Protein AF-A0A969Y242-F1 (afdb_monomer)

Structure (mmCIF, N/CA/C/O backbone):
data_AF-A0A969Y242-F1
#
_entry.id   AF-A0A969Y242-F1
#
loop_
_atom_site.group_PDB
_atom_site.id
_atom_site.type_symbol
_atom_site.label_atom_id
_atom_site.label_alt_id
_atom_site.label_comp_id
_atom_site.label_asym_id
_atom_site.label_entity_id
_atom_site.label_seq_id
_atom_site.pdbx_PDB_ins_code
_atom_site.Cartn_x
_atom_site.Cartn_y
_atom_site.Cartn_z
_atom_site.occupancy
_atom_site.B_iso_or_equiv
_atom_site.auth_seq_id
_atom_site.auth_comp_id
_atom_site.auth_asym_id
_atom_site.auth_atom_id
_atom_site.pdbx_PDB_model_num
ATOM 1 N N . MET A 1 1 ? 42.757 36.187 9.227 1.00 36.59 1 MET A N 1
ATOM 2 C CA . MET A 1 1 ? 42.156 36.781 8.015 1.00 36.59 1 MET A CA 1
ATOM 3 C C . MET A 1 1 ? 41.558 35.620 7.243 1.00 36.59 1 MET A C 1
ATOM 5 O O . MET A 1 1 ? 42.318 34.807 6.744 1.00 36.59 1 MET A O 1
ATOM 9 N N . VAL A 1 2 ? 40.239 35.436 7.299 1.00 28.73 2 VAL A N 1
ATOM 10 C CA . VAL A 1 2 ? 39.567 34.328 6.602 1.00 28.73 2 VAL A CA 1
ATOM 11 C C . VAL A 1 2 ? 38.814 34.946 5.438 1.00 28.73 2 VAL A C 1
ATOM 13 O O . VAL A 1 2 ? 37.862 35.693 5.648 1.00 28.73 2 VAL A O 1
ATOM 16 N N . THR A 1 3 ? 39.289 34.693 4.225 1.00 30.41 3 THR A N 1
ATOM 17 C CA . THR A 1 3 ? 38.622 35.114 2.993 1.00 30.41 3 THR A CA 1
ATOM 18 C C . THR A 1 3 ? 37.756 33.947 2.539 1.00 30.41 3 THR A C 1
ATOM 20 O O . THR A 1 3 ? 38.285 32.910 2.150 1.00 30.41 3 THR A O 1
ATOM 23 N N . ALA A 1 4 ? 36.434 34.081 2.634 1.00 30.70 4 ALA A N 1
ATOM 24 C CA . ALA A 1 4 ? 35.502 33.111 2.071 1.00 30.70 4 ALA A CA 1
ATOM 25 C C . ALA A 1 4 ? 35.060 33.608 0.690 1.00 30.70 4 ALA A C 1
ATOM 27 O O . ALA A 1 4 ? 34.311 34.577 0.581 1.00 30.70 4 ALA A O 1
ATOM 28 N N . THR A 1 5 ? 35.551 32.958 -0.363 1.00 34.12 5 THR A N 1
ATOM 29 C CA . THR A 1 5 ? 35.121 33.207 -1.742 1.00 34.12 5 THR A CA 1
ATOM 30 C C . THR A 1 5 ? 33.996 32.233 -2.069 1.00 34.12 5 THR A C 1
ATOM 32 O O . THR A 1 5 ? 34.229 31.031 -2.166 1.00 34.12 5 THR A O 1
ATOM 35 N N . VAL A 1 6 ? 32.773 32.735 -2.233 1.00 30.59 6 VAL A N 1
ATOM 36 C CA . VAL A 1 6 ? 31.639 31.933 -2.712 1.00 30.59 6 VAL A CA 1
ATOM 37 C C . VAL A 1 6 ? 31.631 31.994 -4.238 1.00 30.59 6 VAL A C 1
ATOM 39 O O . VAL A 1 6 ? 31.332 33.035 -4.818 1.00 30.59 6 VAL A O 1
ATOM 42 N N . GLN A 1 7 ? 31.994 30.891 -4.892 1.00 31.47 7 GLN A N 1
ATOM 43 C CA . GLN A 1 7 ? 31.845 30.723 -6.339 1.00 31.47 7 GLN A CA 1
ATOM 44 C C . GLN A 1 7 ? 30.507 30.043 -6.643 1.00 31.47 7 GLN A C 1
ATOM 46 O O . GLN A 1 7 ? 30.219 28.967 -6.125 1.00 31.47 7 GLN A O 1
ATOM 51 N N . TYR A 1 8 ? 29.705 30.659 -7.511 1.00 36.19 8 TYR A N 1
ATOM 52 C CA . TYR A 1 8 ? 28.506 30.038 -8.071 1.00 36.19 8 TYR A CA 1
ATOM 53 C C . TYR A 1 8 ? 28.852 29.320 -9.384 1.00 36.19 8 TYR A C 1
ATOM 55 O O . TYR A 1 8 ? 29.554 29.900 -10.217 1.00 36.19 8 TYR A O 1
ATOM 63 N N . PRO A 1 9 ? 28.351 28.094 -9.623 1.00 31.31 9 PRO A N 1
ATOM 64 C CA . PRO A 1 9 ? 28.506 27.442 -10.914 1.00 31.31 9 PRO A CA 1
ATOM 65 C C . PRO A 1 9 ? 27.575 28.092 -11.947 1.00 31.31 9 PRO A C 1
ATOM 67 O O . PRO A 1 9 ? 26.351 28.051 -11.822 1.00 31.31 9 PRO A O 1
ATOM 70 N N . LEU A 1 10 ? 28.162 28.677 -12.993 1.00 31.33 10 LEU A N 1
ATOM 71 C CA . LEU A 1 10 ? 27.442 29.140 -14.178 1.00 31.33 10 LEU A CA 1
ATOM 72 C C . LEU A 1 10 ? 27.026 27.921 -15.016 1.00 31.33 10 LEU A C 1
ATOM 74 O O . LEU A 1 10 ? 27.873 27.198 -15.540 1.00 31.33 10 LEU A O 1
ATOM 78 N N . ARG A 1 11 ? 25.716 27.683 -15.150 1.00 35.62 11 ARG A N 1
ATOM 79 C CA . ARG A 1 11 ? 25.177 26.762 -16.159 1.00 35.62 11 ARG A CA 1
ATOM 80 C C . ARG A 1 11 ? 25.176 27.461 -17.517 1.00 35.62 11 ARG A C 1
ATOM 82 O O . ARG A 1 11 ? 24.530 28.491 -17.687 1.00 35.62 11 ARG A O 1
ATOM 89 N N . ASN A 1 12 ? 25.884 26.870 -18.475 1.00 33.00 12 ASN A N 1
ATOM 90 C CA . ASN A 1 12 ? 25.870 27.271 -19.875 1.00 33.00 12 ASN A CA 1
ATOM 91 C C . ASN A 1 12 ? 24.563 26.832 -20.551 1.00 33.00 12 ASN A C 1
ATOM 93 O O . ASN A 1 12 ? 24.283 25.639 -20.654 1.00 33.00 12 ASN A O 1
ATOM 97 N N . THR A 1 13 ? 23.829 27.796 -21.099 1.00 35.31 13 THR A N 1
ATOM 98 C CA . THR A 1 13 ? 22.889 27.593 -22.211 1.00 35.31 13 THR A CA 1
ATOM 99 C C . THR A 1 13 ? 23.142 28.696 -23.238 1.00 35.31 13 THR A C 1
ATOM 101 O O . THR A 1 13 ? 23.273 29.853 -22.833 1.00 35.31 13 THR A O 1
ATOM 104 N N . PRO A 1 14 ? 23.242 28.385 -24.543 1.00 36.16 14 PRO A N 1
ATOM 105 C CA . PRO A 1 14 ? 23.554 29.377 -25.554 1.00 36.16 14 PRO A CA 1
ATOM 106 C C . PRO A 1 14 ? 22.257 30.011 -26.058 1.00 36.16 14 PRO A C 1
ATOM 108 O O . PRO A 1 14 ? 21.502 29.379 -26.785 1.00 36.16 14 PRO A O 1
ATOM 111 N N . CYS A 1 15 ? 22.019 31.271 -25.710 1.00 33.62 15 CYS A N 1
ATOM 112 C CA . CYS A 1 15 ? 21.144 32.145 -26.484 1.00 33.62 15 CYS A CA 1
ATOM 113 C C . CYS A 1 15 ? 21.802 33.520 -26.568 1.00 33.62 15 CYS A C 1
ATOM 115 O O . CYS A 1 15 ? 22.082 34.172 -25.564 1.00 33.62 15 CYS A O 1
ATOM 117 N N . SER A 1 16 ? 22.096 33.922 -27.797 1.00 44.78 16 SER A N 1
ATOM 118 C CA . SER A 1 16 ? 22.689 35.194 -28.180 1.00 44.78 16 SER A CA 1
ATOM 119 C C . SER A 1 16 ? 21.796 36.373 -27.790 1.00 44.78 16 SER A C 1
ATOM 121 O O . SER A 1 16 ? 20.708 36.538 -28.336 1.00 44.78 16 SER A O 1
ATOM 123 N N . GLY A 1 17 ? 22.292 37.233 -26.906 1.00 36.47 17 GLY A N 1
ATOM 124 C CA . GLY A 1 17 ? 21.719 38.545 -26.621 1.00 36.47 17 GLY A CA 1
ATOM 125 C C . GLY A 1 17 ? 22.707 39.360 -25.796 1.00 36.47 17 GLY A C 1
ATOM 126 O O . GLY A 1 17 ? 23.059 38.968 -24.688 1.00 36.47 17 GLY A O 1
ATOM 127 N N . ARG A 1 18 ? 23.217 40.460 -26.360 1.00 43.88 18 ARG A N 1
ATOM 128 C CA . ARG A 1 18 ? 24.161 41.368 -25.687 1.00 43.88 18 ARG A CA 1
ATOM 129 C C . ARG A 1 18 ? 23.529 41.940 -24.415 1.00 43.88 18 ARG A C 1
ATOM 131 O O . ARG A 1 18 ? 22.514 42.623 -24.507 1.00 43.88 18 ARG A O 1
ATOM 138 N N . LEU A 1 19 ? 24.183 41.758 -23.270 1.00 37.34 19 LEU A N 1
ATOM 139 C CA . LEU A 1 19 ? 23.964 42.566 -22.069 1.00 37.34 19 LEU A CA 1
ATOM 140 C C . LEU A 1 19 ? 25.308 43.072 -21.534 1.00 37.34 19 LEU A C 1
ATOM 142 O O . LEU A 1 19 ? 26.311 42.360 -21.550 1.00 37.34 19 LEU A O 1
ATOM 146 N N . ALA A 1 20 ? 25.310 44.344 -21.135 1.00 38.25 20 ALA A N 1
ATOM 147 C CA . ALA A 1 20 ? 26.454 45.091 -20.624 1.00 38.25 20 ALA A CA 1
ATOM 148 C C . ALA A 1 20 ? 26.943 44.551 -19.262 1.00 38.25 20 ALA A C 1
ATOM 150 O O . ALA A 1 20 ? 26.144 43.987 -18.510 1.00 38.25 20 ALA A O 1
ATOM 151 N N . PRO A 1 21 ? 28.229 44.734 -18.905 1.00 33.38 21 PRO A N 1
ATOM 152 C CA . PRO A 1 21 ? 28.754 44.252 -17.635 1.00 33.38 21 PRO A CA 1
ATOM 153 C C . PRO A 1 21 ? 28.248 45.124 -16.478 1.00 33.38 21 PRO A C 1
ATOM 155 O O . PRO A 1 21 ? 28.530 46.320 -16.415 1.00 33.38 21 PRO A O 1
ATOM 158 N N . LEU A 1 22 ? 27.525 44.518 -15.536 1.00 36.09 22 LEU A N 1
ATOM 159 C CA . LEU A 1 22 ? 27.288 45.106 -14.218 1.00 36.09 22 LEU A CA 1
ATOM 160 C C . LEU A 1 22 ? 28.546 44.908 -13.366 1.00 36.09 22 LEU A C 1
ATOM 162 O O . LEU A 1 22 ? 28.956 43.782 -13.090 1.00 36.09 22 LEU A O 1
ATOM 166 N N . ALA A 1 23 ? 29.173 46.018 -12.980 1.00 35.25 23 ALA A N 1
ATOM 167 C CA . ALA A 1 23 ? 30.326 46.027 -12.092 1.00 35.25 23 ALA A CA 1
ATOM 168 C C . ALA A 1 23 ? 29.930 45.530 -10.693 1.00 35.25 23 ALA A C 1
ATOM 170 O O . ALA A 1 23 ? 28.997 46.045 -10.078 1.00 35.25 23 ALA A O 1
ATOM 171 N N . ALA A 1 24 ? 30.671 44.552 -10.173 1.00 34.25 24 ALA A N 1
ATOM 172 C CA . ALA A 1 24 ? 30.595 44.173 -8.771 1.00 34.25 24 ALA A CA 1
ATOM 173 C C . ALA A 1 24 ? 31.204 45.297 -7.916 1.00 34.25 24 ALA A C 1
ATOM 175 O O . ALA A 1 24 ? 32.393 45.593 -8.028 1.00 34.25 24 ALA A O 1
ATOM 176 N N . GLN A 1 25 ? 30.396 45.938 -7.071 1.00 34.00 25 GLN A N 1
ATOM 177 C CA . GLN A 1 25 ? 30.905 46.840 -6.040 1.00 34.00 25 GLN A CA 1
ATOM 178 C C . GLN A 1 25 ? 31.312 46.027 -4.812 1.00 34.00 25 GLN A C 1
ATOM 180 O O . GLN A 1 25 ? 30.477 45.444 -4.124 1.00 34.00 25 GLN A O 1
ATOM 185 N N . THR A 1 26 ? 32.610 46.017 -4.524 1.00 33.41 26 THR A N 1
ATOM 186 C CA . THR A 1 26 ? 33.158 45.478 -3.279 1.00 33.41 26 THR A CA 1
ATOM 187 C C . THR A 1 26 ? 33.204 46.601 -2.247 1.00 33.41 26 THR A C 1
ATOM 189 O O . THR A 1 26 ? 34.040 47.497 -2.347 1.00 33.41 26 THR A O 1
ATOM 192 N N . VAL A 1 27 ? 32.326 46.569 -1.244 1.00 35.22 27 VAL A N 1
ATOM 193 C CA . VAL A 1 27 ? 32.410 47.480 -0.092 1.00 35.22 27 VAL A CA 1
ATOM 194 C C . VAL A 1 27 ? 33.212 46.790 1.010 1.00 35.22 27 VAL A C 1
ATOM 196 O O . VAL A 1 27 ? 32.764 45.804 1.589 1.00 35.22 27 VAL A O 1
ATOM 199 N N . VAL A 1 28 ? 34.413 47.300 1.296 1.00 33.31 28 VAL A N 1
ATOM 200 C CA . VAL A 1 28 ? 35.261 46.829 2.402 1.00 33.31 28 VAL A CA 1
ATOM 201 C C . VAL A 1 28 ? 35.172 47.837 3.546 1.00 33.31 28 VAL A C 1
ATOM 203 O O . VAL A 1 28 ? 35.775 48.904 3.487 1.00 33.31 28 VAL A O 1
ATOM 206 N N . GLY A 1 29 ? 34.424 47.497 4.596 1.00 34.81 29 GLY A N 1
ATOM 207 C CA . GLY A 1 29 ? 34.396 48.248 5.853 1.00 34.81 29 GLY A CA 1
ATOM 208 C C . GLY A 1 29 ? 35.112 47.484 6.968 1.00 34.81 29 GLY A C 1
ATOM 209 O O . GLY A 1 29 ? 34.855 46.299 7.167 1.00 34.81 29 GLY A O 1
ATOM 210 N N . ARG A 1 30 ? 36.002 48.154 7.712 1.00 35.97 30 ARG A N 1
ATOM 211 C CA . ARG A 1 30 ? 36.525 47.663 9.002 1.00 35.97 30 ARG A CA 1
ATOM 212 C C . ARG A 1 30 ? 35.641 48.186 10.131 1.00 35.97 30 ARG A C 1
ATOM 214 O O . ARG A 1 30 ? 35.460 49.394 10.236 1.00 35.97 30 ARG A O 1
ATOM 221 N N . LEU A 1 31 ? 35.173 47.300 11.008 1.00 37.62 31 LEU A N 1
ATOM 222 C CA . LEU A 1 31 ? 34.534 47.671 12.274 1.00 37.62 31 LEU A CA 1
ATOM 223 C C . LEU A 1 31 ? 35.347 47.120 13.459 1.00 37.62 31 LEU A C 1
ATOM 225 O O . LEU A 1 31 ? 35.784 45.967 13.393 1.00 37.62 31 LEU A O 1
ATOM 229 N N . PRO A 1 32 ? 35.562 47.904 14.532 1.00 41.22 32 PRO A N 1
ATOM 230 C CA . PRO A 1 32 ? 36.139 47.416 15.775 1.00 41.22 32 PRO A CA 1
ATOM 231 C C . PRO A 1 32 ? 35.040 46.993 16.766 1.00 41.22 32 PRO A C 1
ATOM 233 O O . PRO A 1 32 ? 34.014 47.656 16.890 1.00 41.22 32 PRO A O 1
ATOM 236 N N . GLY A 1 33 ? 35.307 45.942 17.543 1.00 39.16 33 GLY A N 1
ATOM 237 C CA . GLY A 1 33 ? 34.604 45.671 18.801 1.00 39.16 33 GLY A CA 1
ATOM 238 C C . GLY A 1 33 ? 33.564 44.547 18.762 1.00 39.16 33 GLY A C 1
ATOM 239 O O . GLY A 1 33 ? 32.758 44.429 17.847 1.00 39.16 33 GLY A O 1
ATOM 240 N N . ASN A 1 34 ? 33.625 43.719 19.804 1.00 46.03 34 ASN A N 1
ATOM 241 C CA . ASN A 1 34 ? 32.868 42.494 20.064 1.00 46.03 34 ASN A CA 1
ATOM 242 C C . ASN A 1 34 ? 31.343 42.620 19.887 1.00 46.03 34 ASN A C 1
ATOM 244 O O . ASN A 1 34 ? 30.670 43.178 20.749 1.00 46.03 34 ASN A O 1
ATOM 248 N N . TRP A 1 35 ? 30.795 41.974 18.853 1.00 33.28 35 TRP A N 1
ATOM 249 C CA . TRP A 1 35 ? 29.365 41.666 18.744 1.00 33.28 35 TRP A CA 1
ATOM 250 C C . TRP A 1 35 ? 29.169 40.220 18.274 1.00 33.28 35 TRP A C 1
ATOM 252 O O . TRP A 1 35 ? 29.782 39.769 17.306 1.00 33.28 35 TRP A O 1
ATOM 262 N N . ARG A 1 36 ? 28.316 39.479 18.990 1.00 35.25 36 ARG A N 1
ATOM 263 C CA . ARG A 1 36 ? 27.819 38.156 18.588 1.00 35.25 36 ARG A CA 1
ATOM 264 C C . ARG A 1 36 ? 26.936 38.327 17.348 1.00 35.25 36 ARG A C 1
ATOM 266 O O . ARG A 1 36 ? 25.925 39.019 17.415 1.00 35.25 36 ARG A O 1
ATOM 273 N N . PHE A 1 37 ? 27.305 37.699 16.234 1.00 31.38 37 PHE A N 1
ATOM 274 C CA . PHE A 1 37 ? 26.498 37.701 15.013 1.00 31.38 37 PHE A CA 1
ATOM 275 C C . PHE A 1 37 ? 25.270 36.793 15.174 1.00 31.38 37 PHE A C 1
ATOM 277 O O . PHE A 1 37 ? 25.393 35.572 15.234 1.00 31.38 37 PHE A O 1
ATOM 284 N N . LEU A 1 38 ? 24.080 37.395 15.188 1.00 31.98 38 LEU A N 1
ATOM 285 C CA . LEU A 1 38 ? 22.865 36.763 14.680 1.00 31.98 38 LEU A CA 1
ATOM 286 C C . LEU A 1 38 ? 22.911 36.888 13.154 1.00 31.98 38 LEU A C 1
ATOM 288 O O . LEU A 1 38 ? 22.732 37.974 12.605 1.00 31.98 38 LEU A O 1
ATOM 292 N N . VAL A 1 39 ? 23.198 35.785 12.465 1.00 31.03 39 VAL A N 1
ATOM 293 C CA . VAL A 1 39 ? 23.066 35.707 11.007 1.00 31.03 39 VAL A CA 1
ATOM 294 C C . VAL A 1 39 ? 21.574 35.618 10.696 1.00 31.03 39 VAL A C 1
ATOM 296 O O . VAL A 1 39 ? 20.971 34.550 10.752 1.00 31.03 39 VAL A O 1
ATOM 299 N N . GLY A 1 40 ? 20.960 36.768 10.423 1.00 28.25 40 GLY A N 1
ATOM 300 C CA . GLY A 1 40 ? 19.624 36.836 9.847 1.00 28.25 40 GLY A CA 1
ATOM 301 C C . GLY A 1 40 ? 19.680 36.416 8.381 1.00 28.25 40 GLY A C 1
ATOM 302 O O . GLY A 1 40 ? 20.110 37.193 7.530 1.00 28.25 40 GLY A O 1
ATOM 303 N N . CYS A 1 41 ? 19.252 35.190 8.0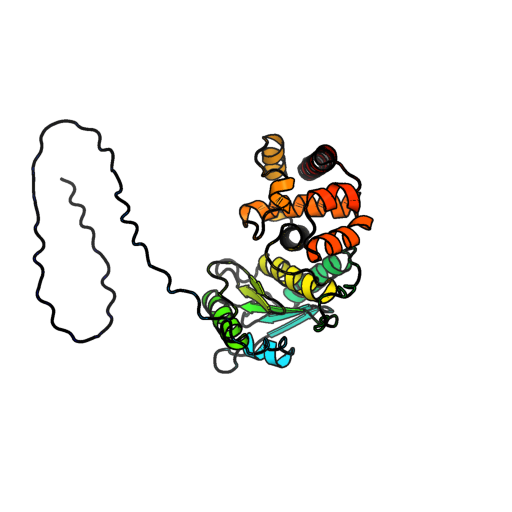82 1.00 26.03 41 CYS A N 1
ATOM 304 C CA . CYS A 1 41 ? 18.943 34.776 6.717 1.00 26.03 41 CYS A CA 1
ATOM 305 C C . CYS A 1 41 ? 17.687 35.517 6.246 1.00 26.03 41 CYS A C 1
ATOM 307 O O . CYS A 1 41 ? 16.571 35.176 6.633 1.00 26.03 41 CYS A O 1
ATOM 309 N N . TRP A 1 42 ? 17.867 36.517 5.387 1.00 26.66 42 TRP A N 1
ATOM 310 C CA . TRP A 1 42 ? 16.779 37.060 4.583 1.00 26.66 42 TRP A CA 1
ATOM 311 C C . TRP A 1 42 ? 16.462 36.061 3.469 1.00 26.66 42 TRP A C 1
ATOM 313 O O . TRP A 1 42 ? 17.156 35.996 2.455 1.00 26.66 42 TRP A O 1
ATOM 323 N N . VAL A 1 43 ? 15.428 35.246 3.676 1.00 28.38 43 VAL A N 1
ATOM 324 C CA . VAL A 1 43 ? 14.829 34.442 2.608 1.00 28.38 43 VAL A CA 1
ATOM 325 C C . VAL A 1 43 ? 14.002 35.392 1.749 1.00 28.38 43 VAL A C 1
ATOM 327 O O . VAL A 1 43 ? 12.910 35.804 2.133 1.00 28.38 43 VAL A O 1
ATOM 330 N N . PHE A 1 44 ? 14.523 35.755 0.579 1.00 28.78 44 PHE A N 1
ATOM 331 C CA . PHE A 1 44 ? 13.693 36.324 -0.475 1.00 28.78 44 PHE A CA 1
ATOM 332 C C . PHE A 1 44 ? 12.777 35.213 -0.992 1.00 28.78 44 PHE A C 1
ATOM 334 O O . PHE A 1 44 ? 13.206 34.332 -1.738 1.00 28.78 44 PHE A O 1
ATOM 341 N N . ALA A 1 45 ? 11.516 35.227 -0.559 1.00 28.03 45 ALA A N 1
ATOM 342 C CA . ALA A 1 45 ? 10.475 34.411 -1.159 1.00 28.03 45 ALA A CA 1
ATOM 343 C C . ALA A 1 45 ? 10.250 34.908 -2.593 1.00 28.03 45 ALA A C 1
ATOM 345 O O . ALA A 1 45 ? 9.596 35.924 -2.820 1.00 28.03 45 ALA A O 1
ATOM 346 N N . VAL A 1 46 ? 10.818 34.204 -3.571 1.00 29.12 46 VAL A N 1
ATOM 347 C CA . VAL A 1 46 ? 10.379 34.325 -4.960 1.00 29.12 46 VAL A CA 1
ATOM 348 C C . VAL A 1 46 ? 9.020 33.640 -5.025 1.00 29.12 46 VAL A C 1
ATOM 350 O O . VAL A 1 46 ? 8.931 32.415 -5.106 1.00 29.12 46 VAL A O 1
ATOM 353 N N . THR A 1 47 ? 7.947 34.422 -4.937 1.00 32.19 47 THR A N 1
ATOM 354 C CA . THR A 1 47 ? 6.603 33.976 -5.300 1.00 32.19 47 THR A CA 1
ATOM 355 C C . THR A 1 47 ? 6.586 33.725 -6.802 1.00 32.19 47 THR A C 1
ATOM 357 O O . THR A 1 47 ? 6.285 34.602 -7.608 1.00 32.19 47 THR A O 1
ATOM 360 N N . ALA A 1 48 ? 6.948 32.506 -7.199 1.00 33.19 48 ALA A N 1
ATOM 361 C CA . ALA A 1 48 ? 6.586 32.002 -8.509 1.00 33.19 48 ALA A CA 1
ATOM 362 C C . ALA A 1 48 ? 5.055 31.958 -8.548 1.00 33.19 48 ALA A C 1
ATOM 364 O O . ALA A 1 48 ? 4.436 31.101 -7.918 1.00 33.19 48 ALA A O 1
ATOM 365 N N . PHE A 1 49 ? 4.442 32.923 -9.235 1.00 30.38 49 PHE A N 1
ATOM 366 C CA . PHE A 1 49 ? 3.040 32.834 -9.613 1.00 30.38 49 PHE A CA 1
ATOM 367 C C . PHE A 1 49 ? 2.900 31.582 -10.480 1.00 30.38 49 PHE A C 1
ATOM 369 O O . PHE A 1 49 ? 3.285 31.581 -11.650 1.00 30.38 49 PHE A O 1
ATOM 376 N N . ALA A 1 50 ? 2.424 30.489 -9.883 1.00 38.25 50 ALA A N 1
ATOM 377 C CA . ALA A 1 50 ? 2.012 29.324 -10.642 1.00 38.25 50 ALA A CA 1
ATOM 378 C C . ALA A 1 50 ? 0.924 29.797 -11.610 1.00 38.25 50 ALA A C 1
ATOM 380 O O . ALA A 1 50 ? -0.050 30.426 -11.189 1.00 38.25 50 ALA A O 1
ATOM 381 N N . ALA A 1 51 ? 1.124 29.557 -12.906 1.00 40.38 51 ALA A N 1
ATOM 382 C CA . ALA A 1 51 ? 0.084 29.815 -13.888 1.00 40.38 51 ALA A CA 1
ATOM 383 C C . ALA A 1 51 ? -1.204 29.099 -13.439 1.00 40.38 51 ALA A C 1
ATOM 385 O O . ALA A 1 51 ? -1.110 27.995 -12.885 1.00 40.38 51 ALA A O 1
ATOM 386 N N . PRO A 1 52 ? -2.389 29.706 -13.638 1.00 47.12 52 PRO A N 1
ATOM 387 C CA . PRO A 1 52 ? -3.641 29.027 -13.341 1.00 47.12 52 PRO A CA 1
ATOM 388 C C . PRO A 1 52 ? -3.653 27.673 -14.066 1.00 47.12 52 PRO A C 1
ATOM 390 O O . PRO A 1 52 ? -3.188 27.600 -15.211 1.00 47.12 52 PRO A O 1
ATOM 393 N N . PRO A 1 53 ? -4.123 26.597 -13.411 1.00 48.66 53 PRO A N 1
ATOM 394 C CA . PRO A 1 53 ? -4.189 25.294 -14.051 1.00 48.66 53 PRO A CA 1
ATOM 395 C C . PRO A 1 53 ? -5.012 25.410 -15.343 1.00 48.66 53 PRO A C 1
ATOM 397 O O . PRO A 1 53 ? -5.983 26.176 -15.379 1.00 48.66 53 PRO A O 1
ATOM 400 N N . PRO A 1 54 ? -4.627 24.702 -16.418 1.00 52.75 54 PRO A N 1
ATOM 401 C CA . PRO A 1 54 ? -5.401 24.713 -17.650 1.00 52.75 54 PRO A CA 1
ATOM 402 C C . PRO A 1 54 ? -6.850 24.282 -17.365 1.00 52.75 54 PRO A C 1
ATOM 404 O O . PRO A 1 54 ? -7.077 23.472 -16.459 1.00 52.75 54 PRO A O 1
ATOM 407 N N . PRO A 1 55 ? -7.838 24.813 -18.108 1.00 57.97 55 PRO A N 1
ATOM 408 C CA . PRO A 1 55 ? -9.225 24.402 -17.942 1.00 57.97 55 PRO A CA 1
ATOM 409 C C . PRO A 1 55 ? -9.353 22.881 -18.134 1.00 57.97 55 PRO A C 1
ATOM 411 O O . PRO A 1 55 ? -8.635 22.311 -18.964 1.00 57.97 55 PRO A O 1
ATOM 414 N N . PRO A 1 56 ? -10.246 22.211 -17.384 1.00 57.62 56 PRO A N 1
ATOM 415 C CA . PRO A 1 56 ? -10.439 20.773 -17.506 1.00 57.62 56 PRO A CA 1
ATOM 416 C C . PRO A 1 56 ? -10.815 20.418 -18.950 1.00 57.62 56 PRO A C 1
ATOM 418 O O . PRO A 1 56 ? -11.722 21.012 -19.533 1.00 57.62 56 PRO A O 1
ATOM 421 N N . SER A 1 57 ? -10.095 19.461 -19.538 1.00 59.91 57 SER A N 1
ATOM 422 C CA . SER A 1 57 ? -10.405 18.948 -20.875 1.00 59.91 57 SER A CA 1
ATOM 423 C C . SER A 1 57 ? -11.793 18.305 -20.872 1.00 59.91 57 SER A C 1
ATOM 425 O O . SER A 1 57 ? -12.089 17.466 -20.024 1.00 59.91 57 SER A O 1
ATOM 427 N N . SER A 1 58 ? -12.634 18.674 -21.840 1.00 65.88 58 SER A N 1
ATOM 428 C CA . SER A 1 58 ? -13.967 18.092 -22.043 1.00 65.88 58 SER A CA 1
ATOM 429 C C . SER A 1 58 ? -13.933 16.678 -22.631 1.00 65.88 58 SER A C 1
ATOM 431 O O . SER A 1 58 ? -14.983 16.057 -22.789 1.00 65.88 58 SER A O 1
ATOM 433 N N . GLN A 1 59 ? -12.751 16.153 -22.969 1.00 64.69 59 GLN A N 1
ATOM 434 C CA . GLN A 1 59 ? -12.635 14.789 -23.463 1.00 64.69 59 GLN A CA 1
ATOM 435 C C . GLN A 1 59 ? -12.834 13.779 -22.321 1.00 64.69 59 GLN A C 1
ATOM 437 O O . GLN A 1 59 ? -12.394 14.028 -21.192 1.00 64.69 59 GLN A O 1
ATOM 442 N N . PRO A 1 60 ? -13.486 12.633 -22.574 1.00 62.34 60 PRO A N 1
ATOM 443 C CA . PRO A 1 60 ? -13.532 11.554 -21.595 1.00 62.34 60 PRO A CA 1
ATOM 444 C C . PRO A 1 60 ? -12.104 11.127 -21.234 1.00 62.34 60 PRO A C 1
ATOM 446 O O . PRO A 1 60 ? -11.224 11.122 -22.094 1.00 62.34 60 PRO A O 1
ATOM 449 N N . SER A 1 61 ? -11.853 10.808 -19.958 1.00 65.88 61 SER A N 1
ATOM 450 C CA . SER A 1 61 ? -10.557 10.237 -19.567 1.00 65.88 61 SER A CA 1
ATOM 451 C C . SER A 1 61 ? -10.312 8.979 -20.402 1.00 65.88 61 SER A C 1
ATOM 453 O O . SER A 1 61 ? -11.240 8.171 -20.514 1.00 65.88 61 SER A O 1
ATOM 455 N N . PRO A 1 62 ? -9.105 8.772 -20.954 1.00 77.00 62 PRO A N 1
ATOM 456 C CA . PRO A 1 62 ? -8.800 7.516 -21.613 1.00 77.00 62 PRO A CA 1
ATOM 457 C C . PRO A 1 62 ? -9.024 6.351 -20.641 1.00 77.00 62 PRO A C 1
ATOM 459 O O . PRO A 1 62 ? -8.809 6.470 -19.424 1.00 77.00 62 PRO A O 1
ATOM 462 N N . SER A 1 63 ? -9.511 5.237 -21.190 1.00 86.62 63 SER A N 1
ATOM 463 C CA . SER A 1 63 ? -9.668 3.990 -20.448 1.00 86.62 63 SER A CA 1
ATOM 464 C C . SER A 1 63 ? -8.317 3.509 -19.931 1.00 86.62 63 SER A C 1
ATOM 466 O O . SER A 1 63 ? -7.266 3.849 -20.482 1.00 86.62 63 SER A O 1
ATOM 468 N N . ASP A 1 64 ? -8.336 2.692 -18.885 1.00 89.69 64 ASP A N 1
ATOM 469 C CA . ASP A 1 64 ? -7.105 2.085 -18.396 1.00 89.69 64 ASP A CA 1
ATOM 470 C C . ASP A 1 64 ? -6.447 1.210 -19.476 1.00 89.69 64 ASP A C 1
ATOM 472 O O . ASP A 1 64 ? -7.158 0.537 -20.233 1.00 89.69 64 ASP A O 1
ATOM 476 N N . PRO A 1 65 ? -5.106 1.263 -19.601 1.00 91.38 65 PRO A N 1
ATOM 477 C CA . PRO A 1 65 ? -4.387 0.527 -20.631 1.00 91.38 65 PRO A CA 1
ATOM 478 C C . PRO A 1 65 ? -4.539 -0.978 -20.433 1.00 91.38 65 PRO A C 1
ATOM 480 O O . PRO A 1 65 ? -4.510 -1.492 -19.312 1.00 91.38 65 PRO A O 1
ATOM 483 N N . ARG A 1 66 ? -4.609 -1.716 -21.540 1.00 90.94 66 ARG A N 1
ATOM 484 C CA . ARG A 1 66 ? -4.487 -3.180 -21.515 1.00 90.94 66 ARG A CA 1
ATOM 485 C C . ARG A 1 66 ? -3.055 -3.583 -21.167 1.00 90.94 66 ARG A C 1
ATOM 487 O O . ARG A 1 66 ? -2.120 -2.815 -21.371 1.00 90.94 66 ARG A O 1
ATOM 494 N N . ALA A 1 67 ? -2.844 -4.834 -20.757 1.00 89.88 67 ALA A N 1
ATOM 495 C CA . ALA A 1 67 ? -1.519 -5.338 -20.367 1.00 89.88 67 ALA A CA 1
ATOM 496 C C . ALA A 1 67 ? -0.407 -5.080 -21.414 1.00 89.88 67 ALA A C 1
ATOM 498 O O . ALA A 1 67 ? 0.712 -4.706 -21.063 1.00 89.88 67 ALA A O 1
ATOM 499 N N . ALA A 1 68 ? -0.713 -5.227 -22.710 1.00 93.12 68 ALA A N 1
ATOM 500 C CA . ALA A 1 68 ? 0.241 -4.947 -23.785 1.00 93.12 68 ALA A CA 1
ATOM 501 C C . ALA A 1 68 ? 0.613 -3.453 -23.879 1.00 93.12 68 ALA A C 1
ATOM 503 O O . ALA A 1 68 ? 1.780 -3.120 -24.074 1.00 93.12 68 ALA A O 1
ATOM 504 N N . GLU A 1 69 ? -0.358 -2.556 -23.701 1.00 95.00 69 GLU A N 1
ATOM 505 C CA . GLU A 1 69 ? -0.142 -1.104 -23.696 1.00 95.00 69 GLU A CA 1
ATOM 506 C C . GLU A 1 69 ? 0.613 -0.675 -22.437 1.00 95.00 69 GLU A C 1
ATOM 508 O O . GLU A 1 69 ? 1.577 0.082 -22.520 1.00 95.00 69 GLU A O 1
ATOM 513 N N . LEU A 1 70 ? 0.245 -1.238 -21.283 1.00 95.38 70 LEU A N 1
ATOM 514 C CA . LEU A 1 70 ? 0.908 -1.012 -20.004 1.00 95.38 70 LEU A CA 1
ATOM 515 C C . LEU A 1 70 ? 2.407 -1.343 -20.093 1.00 95.38 70 LEU A C 1
ATOM 517 O O . LEU A 1 70 ? 3.246 -0.534 -19.695 1.00 95.38 70 LEU A O 1
ATOM 521 N N . ARG A 1 71 ? 2.768 -2.472 -20.724 1.00 97.06 71 ARG A N 1
ATOM 522 C CA . ARG A 1 71 ? 4.169 -2.831 -21.008 1.00 97.06 71 ARG A CA 1
ATOM 523 C C . ARG A 1 71 ? 4.882 -1.778 -21.858 1.00 97.06 71 ARG A C 1
ATOM 525 O O . ARG A 1 71 ? 6.021 -1.440 -21.547 1.00 97.06 71 ARG A O 1
ATOM 532 N N . LEU A 1 72 ? 4.242 -1.270 -22.913 1.00 97.12 72 LEU A N 1
ATOM 533 C CA . LEU A 1 72 ? 4.830 -0.252 -23.796 1.00 97.12 72 LEU A CA 1
ATOM 534 C C . LEU A 1 72 ? 5.021 1.094 -23.086 1.00 97.12 72 LEU A C 1
ATOM 536 O O . LEU A 1 72 ? 5.986 1.804 -23.370 1.00 97.12 72 LEU A O 1
ATOM 540 N N . ILE A 1 73 ? 4.131 1.435 -22.153 1.00 96.81 73 ILE A N 1
ATOM 541 C CA . ILE A 1 73 ? 4.244 2.647 -21.338 1.00 96.81 73 ILE A CA 1
ATOM 542 C C . ILE A 1 73 ? 5.356 2.486 -20.302 1.00 96.81 73 ILE A C 1
ATOM 544 O O . ILE A 1 73 ? 6.155 3.408 -20.129 1.00 96.81 73 ILE A O 1
ATOM 548 N N . TYR A 1 74 ? 5.468 1.325 -19.653 1.00 97.69 74 TYR A N 1
ATOM 549 C CA . TYR A 1 74 ? 6.576 1.048 -18.745 1.00 97.69 74 TYR A CA 1
ATOM 550 C C . TYR A 1 74 ? 7.922 1.056 -19.474 1.00 97.69 74 TYR A C 1
ATOM 552 O O . TYR A 1 74 ? 8.784 1.881 -19.169 1.00 97.69 74 TYR A O 1
ATOM 560 N N . PHE A 1 75 ? 8.074 0.226 -20.502 1.00 98.12 75 PHE A N 1
ATOM 561 C CA . PHE A 1 75 ? 9.341 0.007 -21.192 1.00 98.12 75 PHE A CA 1
ATOM 562 C C . PHE A 1 75 ? 9.201 0.191 -22.713 1.00 98.12 75 PHE A C 1
ATOM 564 O O . PHE A 1 75 ? 9.083 -0.790 -23.453 1.00 98.12 75 PHE A O 1
ATOM 571 N N . PRO A 1 76 ? 9.242 1.440 -23.220 1.00 97.25 76 PRO A N 1
ATOM 572 C CA . PRO A 1 76 ? 9.258 1.696 -24.654 1.00 97.25 76 PRO A CA 1
ATOM 573 C C . PRO A 1 76 ? 10.451 0.997 -25.337 1.00 97.25 76 PRO A C 1
ATOM 575 O O . PRO A 1 76 ? 11.596 1.231 -24.937 1.00 97.25 76 PRO A O 1
ATOM 578 N N . PRO A 1 77 ? 10.234 0.212 -26.409 1.00 94.62 77 PRO A N 1
ATOM 579 C CA . PRO A 1 77 ? 11.263 -0.663 -26.984 1.00 94.62 77 PRO A CA 1
ATOM 580 C C . PRO A 1 77 ? 12.463 0.087 -27.580 1.00 94.62 77 PRO A C 1
ATOM 582 O O . PRO A 1 77 ? 13.538 -0.474 -27.720 1.00 94.62 77 PRO A O 1
ATOM 585 N N . HIS A 1 78 ? 12.306 1.371 -27.911 1.00 93.69 78 HIS A N 1
ATOM 586 C CA . HIS A 1 78 ? 13.393 2.208 -28.426 1.00 93.69 78 HIS A CA 1
ATOM 587 C C . HIS A 1 78 ? 14.313 2.774 -27.327 1.00 93.69 78 HIS A C 1
ATOM 589 O O . HIS A 1 78 ? 15.300 3.430 -27.650 1.00 93.69 78 HIS A O 1
ATOM 595 N N . ARG A 1 79 ? 13.979 2.593 -26.039 1.00 93.75 79 ARG A N 1
ATOM 596 C CA . ARG A 1 79 ? 14.751 3.128 -24.897 1.00 93.75 79 ARG A CA 1
ATOM 597 C C . ARG A 1 79 ? 15.366 2.060 -24.010 1.00 93.75 79 ARG A C 1
ATOM 599 O O . ARG A 1 79 ? 16.293 2.368 -23.269 1.00 93.75 79 ARG A O 1
ATOM 606 N N . PHE A 1 80 ? 14.824 0.852 -24.051 1.00 96.12 80 PHE 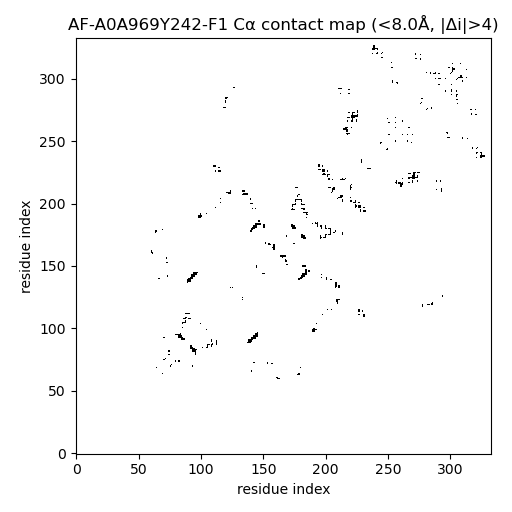A N 1
ATOM 607 C CA . PHE A 1 80 ? 15.207 -0.229 -23.160 1.00 96.12 80 PHE A CA 1
ATOM 608 C C . PHE A 1 80 ? 15.633 -1.451 -23.965 1.00 96.12 80 PHE A C 1
ATOM 610 O O . PHE A 1 80 ? 15.136 -1.686 -25.065 1.00 96.12 80 PHE A O 1
ATOM 617 N N . GLY A 1 81 ? 16.568 -2.214 -23.402 1.00 94.31 81 GLY A N 1
ATOM 618 C CA . GLY A 1 81 ? 16.958 -3.515 -23.928 1.00 94.31 81 GLY A CA 1
ATOM 619 C C . GLY A 1 81 ? 15.917 -4.600 -23.616 1.00 94.31 81 GLY A C 1
ATOM 620 O O . GLY A 1 81 ? 14.733 -4.305 -23.430 1.00 94.31 81 GLY A O 1
ATOM 621 N N . PRO A 1 82 ? 16.343 -5.872 -23.551 1.00 94.69 82 PRO A N 1
ATOM 622 C CA . PRO A 1 82 ? 15.479 -6.968 -23.131 1.00 94.69 82 PRO A CA 1
ATOM 623 C C . PRO A 1 82 ? 14.853 -6.701 -21.756 1.00 94.69 82 PRO A C 1
ATOM 625 O O . PRO A 1 82 ? 15.550 -6.366 -20.803 1.00 94.69 82 PRO A O 1
ATOM 628 N N . ILE A 1 83 ? 13.534 -6.878 -21.659 1.00 97.94 83 ILE A N 1
ATOM 629 C CA . ILE A 1 83 ? 12.770 -6.709 -20.417 1.00 97.94 83 ILE A CA 1
ATOM 630 C C . ILE A 1 83 ? 12.370 -8.078 -19.889 1.00 97.94 83 ILE A C 1
ATOM 632 O O . ILE A 1 83 ? 11.637 -8.813 -20.565 1.00 97.94 83 ILE A O 1
ATOM 636 N N . ARG A 1 84 ? 12.803 -8.390 -18.666 1.00 97.81 84 ARG A N 1
ATOM 637 C CA . ARG A 1 84 ? 12.392 -9.596 -17.947 1.00 97.81 84 ARG A CA 1
ATOM 638 C C . ARG A 1 84 ? 10.951 -9.458 -17.475 1.00 97.81 84 ARG A C 1
ATOM 640 O O . ARG A 1 84 ? 10.468 -8.365 -17.183 1.00 97.81 84 ARG A O 1
ATOM 647 N N . THR A 1 85 ? 10.244 -10.580 -17.451 1.00 98.25 85 THR A N 1
ATOM 648 C CA . THR A 1 85 ? 8.862 -10.678 -16.974 1.00 98.25 85 THR A CA 1
ATOM 649 C C . THR A 1 85 ? 8.807 -11.814 -15.970 1.00 98.25 85 THR A C 1
ATOM 651 O O . THR A 1 85 ? 9.015 -12.968 -16.338 1.00 98.25 85 THR A O 1
ATOM 654 N N . VAL A 1 86 ? 8.552 -11.480 -14.710 1.00 98.50 86 VAL A N 1
ATOM 655 C CA . VAL A 1 86 ? 8.444 -12.445 -13.613 1.00 98.50 86 VAL A CA 1
ATOM 656 C C . VAL A 1 86 ? 7.031 -12.360 -13.058 1.00 98.50 86 VAL A C 1
ATOM 658 O O . VAL A 1 86 ? 6.545 -11.266 -12.797 1.00 98.50 86 VAL A O 1
ATOM 661 N N . ALA A 1 87 ? 6.363 -13.498 -12.899 1.00 98.06 87 ALA A N 1
ATOM 662 C CA . ALA A 1 87 ? 4.981 -13.549 -12.433 1.00 98.06 87 ALA A CA 1
ATOM 663 C C . ALA A 1 87 ? 4.782 -14.645 -11.382 1.00 98.06 87 ALA A C 1
ATOM 665 O O . ALA A 1 87 ? 5.418 -15.701 -11.455 1.00 98.06 87 ALA A O 1
ATOM 666 N N . ALA A 1 88 ? 3.883 -14.405 -10.435 1.00 97.19 88 ALA A N 1
ATOM 667 C CA . ALA A 1 88 ? 3.349 -15.397 -9.508 1.00 97.19 88 ALA A CA 1
ATOM 668 C C . ALA A 1 88 ? 1.861 -15.083 -9.301 1.00 97.19 88 ALA A C 1
ATOM 670 O O . ALA A 1 88 ? 1.527 -13.949 -8.965 1.00 97.19 88 ALA A O 1
ATOM 671 N N . GLY A 1 89 ? 1.005 -16.058 -9.622 1.00 94.50 89 GLY A N 1
ATOM 672 C CA . GLY A 1 89 ? -0.450 -15.900 -9.639 1.00 94.50 89 GLY A CA 1
ATOM 673 C C . GLY A 1 89 ? -0.920 -14.680 -10.437 1.00 94.50 89 GLY A C 1
ATOM 674 O O . GLY A 1 89 ? -0.583 -14.542 -11.616 1.00 94.50 89 GLY A O 1
ATOM 675 N N . GLY A 1 90 ? -1.706 -13.810 -9.807 1.00 95.25 90 GLY A N 1
ATOM 676 C CA . GLY A 1 90 ? -2.243 -12.567 -10.357 1.00 95.25 90 GLY A CA 1
ATOM 677 C C . GLY A 1 90 ? -1.260 -11.393 -10.375 1.00 95.25 90 GLY A C 1
ATOM 678 O O . GLY A 1 90 ? -1.627 -10.314 -10.838 1.00 95.25 90 GLY A O 1
ATOM 679 N N . LEU A 1 91 ? -0.024 -11.566 -9.898 1.00 98.19 91 LEU A N 1
ATOM 680 C CA . LEU A 1 91 ? 0.973 -10.500 -9.796 1.00 98.19 91 LEU A CA 1
ATOM 681 C C . LEU A 1 91 ? 2.099 -10.674 -10.824 1.00 98.19 91 LEU A C 1
ATOM 683 O O . LEU A 1 91 ? 2.651 -11.760 -11.009 1.00 98.19 91 LEU A O 1
ATOM 687 N N . THR A 1 92 ? 2.481 -9.583 -11.489 1.00 98.38 92 THR A N 1
ATOM 688 C CA . THR A 1 92 ? 3.553 -9.544 -12.495 1.00 98.38 92 THR A CA 1
ATOM 689 C C . THR A 1 92 ? 4.497 -8.369 -12.254 1.00 98.38 92 THR A C 1
ATOM 691 O O . THR A 1 92 ? 4.062 -7.252 -11.993 1.00 98.38 92 THR A O 1
ATOM 694 N N . VAL A 1 93 ? 5.799 -8.599 -12.415 1.00 98.62 93 VAL A N 1
ATOM 695 C CA . VAL A 1 93 ? 6.841 -7.567 -12.445 1.00 98.62 93 VAL A CA 1
ATOM 696 C C . VAL A 1 93 ? 7.522 -7.573 -13.807 1.00 98.62 93 VAL A C 1
ATOM 698 O O . VAL A 1 93 ? 7.999 -8.603 -14.291 1.00 98.62 93 VAL A O 1
ATOM 701 N N . LEU A 1 94 ? 7.592 -6.392 -14.411 1.00 98.69 94 LEU A N 1
ATOM 702 C CA . LEU A 1 94 ? 8.398 -6.087 -15.584 1.00 98.69 94 LEU A CA 1
ATOM 703 C C . LEU A 1 94 ? 9.665 -5.360 -15.130 1.00 98.69 94 LEU A C 1
ATOM 705 O O . LEU A 1 94 ? 9.577 -4.390 -14.377 1.00 98.69 94 LEU A O 1
ATOM 709 N N . THR A 1 95 ? 10.842 -5.800 -15.574 1.00 98.62 95 THR A N 1
ATOM 710 C CA . THR A 1 95 ? 12.102 -5.181 -15.136 1.00 98.62 95 THR A CA 1
ATOM 711 C C . THR A 1 95 ? 13.182 -5.178 -16.214 1.00 98.62 95 THR A C 1
ATOM 713 O O . THR A 1 95 ? 13.335 -6.145 -16.962 1.00 98.62 95 THR A O 1
ATOM 716 N N . ASP A 1 96 ? 13.925 -4.072 -16.288 1.00 98.25 96 ASP A N 1
ATOM 717 C CA . ASP A 1 96 ? 15.164 -3.917 -17.061 1.00 98.25 96 ASP A CA 1
ATOM 718 C C . ASP A 1 96 ? 16.422 -4.195 -16.219 1.00 98.25 96 ASP A C 1
ATOM 720 O O . ASP A 1 96 ? 17.536 -4.138 -16.735 1.00 98.25 96 ASP A O 1
ATOM 724 N N . ALA A 1 97 ? 16.266 -4.485 -14.927 1.00 97.44 97 ALA A N 1
ATOM 725 C CA . ALA A 1 97 ? 17.380 -4.796 -14.050 1.00 97.44 97 ALA A CA 1
ATOM 726 C C . ALA A 1 97 ? 17.843 -6.247 -14.214 1.00 97.44 97 ALA A C 1
ATOM 728 O O . ALA A 1 97 ? 17.038 -7.141 -14.479 1.00 97.44 97 ALA A O 1
ATOM 729 N N . GLU A 1 98 ? 19.134 -6.501 -14.000 1.00 96.75 98 GLU A N 1
ATOM 730 C CA . GLU A 1 98 ? 19.708 -7.859 -13.971 1.00 96.75 98 GLU A CA 1
ATOM 731 C C . GLU A 1 98 ? 19.421 -8.587 -12.651 1.00 96.75 98 GLU A C 1
ATOM 733 O O . GLU A 1 98 ? 19.339 -9.813 -12.600 1.00 96.75 98 GLU A O 1
ATOM 738 N N . LYS A 1 99 ? 19.239 -7.812 -11.583 1.00 95.88 99 LYS A N 1
ATOM 739 C CA . LYS A 1 99 ? 18.926 -8.258 -10.228 1.00 95.88 99 LYS A CA 1
ATOM 740 C C . LYS A 1 99 ? 17.636 -7.592 -9.740 1.00 95.88 99 LYS A C 1
ATOM 742 O O . LYS A 1 99 ? 17.220 -6.613 -10.351 1.00 95.88 99 LYS A O 1
ATOM 747 N N . PRO A 1 100 ? 16.983 -8.104 -8.687 1.00 95.19 100 PRO A N 1
ATOM 748 C CA . PRO A 1 100 ? 17.133 -9.455 -8.144 1.00 95.19 100 PRO A CA 1
ATOM 749 C C . PRO A 1 100 ? 16.819 -10.531 -9.195 1.00 95.19 100 PRO A C 1
ATOM 751 O O . PRO A 1 100 ? 16.267 -10.242 -10.264 1.00 95.19 100 PRO 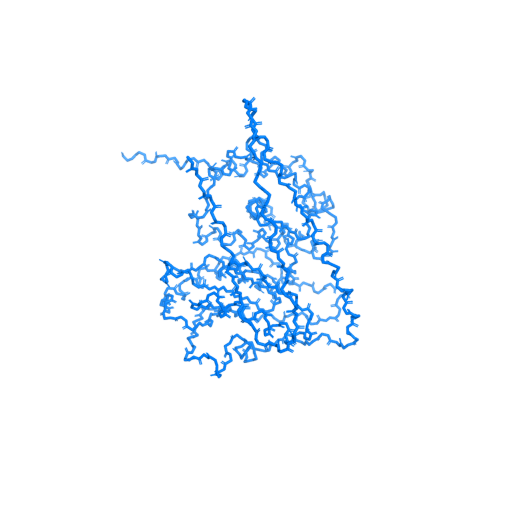A O 1
ATOM 754 N N . ASP A 1 101 ? 17.234 -11.770 -8.935 1.00 97.56 101 ASP A N 1
ATOM 755 C CA . ASP A 1 101 ? 16.965 -12.874 -9.860 1.00 97.56 101 ASP A CA 1
ATOM 756 C C . ASP A 1 101 ? 15.472 -13.255 -9.899 1.00 97.56 101 ASP A C 1
ATOM 758 O O . ASP A 1 101 ? 14.668 -12.864 -9.046 1.00 97.56 101 ASP A O 1
ATOM 762 N N . ASP A 1 102 ? 15.090 -14.004 -10.934 1.00 98.12 102 ASP A N 1
ATOM 763 C CA . ASP A 1 102 ? 13.697 -14.388 -11.175 1.00 98.12 102 ASP A CA 1
ATOM 764 C C . ASP A 1 102 ? 13.111 -15.242 -10.040 1.00 98.12 102 ASP A C 1
ATOM 766 O O . ASP A 1 102 ? 11.903 -15.193 -9.801 1.00 98.12 102 ASP A O 1
ATOM 770 N N . ALA A 1 103 ? 13.934 -16.038 -9.349 1.00 98.25 103 ALA A N 1
ATOM 771 C CA . ALA A 1 103 ? 13.475 -16.908 -8.271 1.00 98.25 103 ALA A CA 1
ATOM 772 C C . ALA A 1 103 ? 13.131 -16.091 -7.020 1.00 98.25 103 ALA A C 1
ATOM 774 O O . ALA A 1 103 ? 12.051 -16.272 -6.455 1.00 98.25 103 ALA A O 1
ATOM 775 N N . ALA A 1 104 ? 13.997 -15.148 -6.638 1.00 97.88 104 ALA A N 1
ATOM 776 C CA . ALA A 1 104 ? 13.759 -14.221 -5.536 1.00 97.88 104 ALA A CA 1
A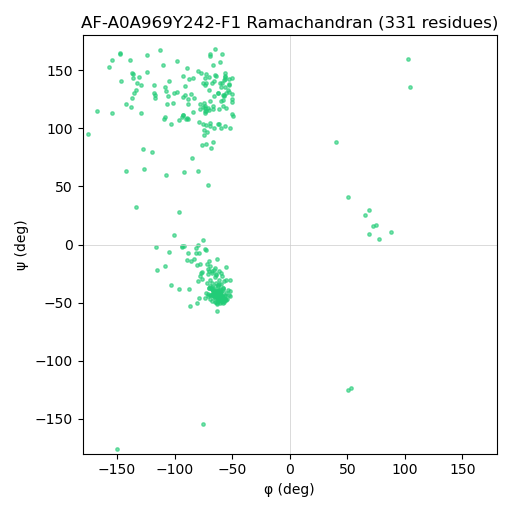TOM 777 C C . ALA A 1 104 ? 12.520 -13.349 -5.789 1.00 97.88 104 ALA A C 1
ATOM 779 O O . ALA A 1 104 ? 11.657 -13.237 -4.917 1.00 97.88 104 ALA A O 1
ATOM 780 N N . LEU A 1 105 ? 12.383 -12.790 -6.999 1.00 98.31 105 LEU A N 1
ATOM 781 C CA . LEU A 1 105 ? 11.197 -12.018 -7.383 1.00 98.31 105 LEU A CA 1
ATOM 782 C C . LEU A 1 105 ? 9.924 -12.868 -7.331 1.00 98.31 105 LEU A C 1
ATOM 784 O O . LEU A 1 105 ? 8.921 -12.430 -6.777 1.00 98.31 105 LEU A O 1
ATOM 788 N N . ARG A 1 106 ? 9.947 -14.096 -7.857 1.00 98.50 106 ARG A N 1
ATOM 789 C CA . ARG A 1 106 ? 8.774 -14.982 -7.838 1.00 98.50 106 ARG A CA 1
ATOM 790 C C . ARG A 1 106 ? 8.361 -15.366 -6.419 1.00 98.50 106 ARG A C 1
ATOM 792 O O . ARG A 1 106 ? 7.171 -15.358 -6.125 1.00 98.50 106 ARG A O 1
ATOM 799 N N . ALA A 1 107 ? 9.324 -15.675 -5.550 1.00 98.38 107 ALA A N 1
ATOM 800 C CA . ALA A 1 107 ? 9.055 -15.971 -4.145 1.00 98.38 107 ALA A CA 1
ATOM 801 C C . ALA A 1 107 ? 8.441 -14.761 -3.424 1.00 98.38 107 ALA A C 1
ATOM 803 O O . ALA A 1 107 ? 7.470 -14.913 -2.687 1.00 98.38 107 ALA A O 1
ATOM 804 N N . HIS A 1 108 ? 8.959 -13.559 -3.690 1.00 98.38 108 HIS A N 1
ATOM 805 C CA . HIS A 1 108 ? 8.406 -12.319 -3.153 1.00 98.38 108 HIS A CA 1
ATOM 806 C C . HIS A 1 108 ? 6.967 -12.070 -3.617 1.00 98.38 108 HIS A C 1
ATOM 808 O O . HIS A 1 108 ? 6.106 -11.781 -2.791 1.00 98.38 108 HIS A O 1
ATOM 814 N N . LEU A 1 109 ? 6.688 -12.228 -4.915 1.00 98.56 109 LEU A N 1
ATOM 815 C CA . LEU A 1 109 ? 5.341 -12.053 -5.461 1.00 98.56 109 LEU A CA 1
ATOM 816 C C . LEU A 1 109 ? 4.350 -13.075 -4.896 1.00 98.56 109 LEU A C 1
ATOM 818 O O . LEU A 1 109 ? 3.242 -12.697 -4.545 1.00 98.56 109 LEU A O 1
ATOM 822 N N . ALA A 1 110 ? 4.754 -14.338 -4.742 1.00 98.38 110 ALA A N 1
ATOM 823 C CA . ALA A 1 110 ? 3.895 -15.357 -4.140 1.00 98.38 110 ALA A CA 1
ATOM 824 C C . ALA A 1 110 ? 3.566 -15.043 -2.668 1.00 98.38 110 ALA A C 1
ATOM 826 O O . ALA A 1 110 ? 2.434 -15.230 -2.229 1.00 98.38 110 ALA A O 1
ATOM 827 N N . ALA A 1 111 ? 4.541 -14.537 -1.903 1.00 98.44 111 ALA A N 1
ATOM 828 C CA . ALA A 1 111 ? 4.310 -14.108 -0.526 1.00 98.44 111 ALA A CA 1
ATOM 829 C C . ALA A 1 111 ? 3.381 -12.883 -0.455 1.00 98.44 111 ALA A C 1
ATOM 831 O O . ALA A 1 111 ? 2.481 -12.846 0.380 1.00 98.44 111 ALA A O 1
ATOM 832 N N . LEU A 1 112 ? 3.576 -11.904 -1.345 1.00 98.44 112 LEU A N 1
ATOM 833 C CA . LEU A 1 112 ? 2.722 -10.721 -1.454 1.00 98.44 112 LEU A CA 1
ATOM 834 C C . LEU A 1 112 ? 1.277 -11.094 -1.803 1.00 98.44 112 LEU A C 1
ATOM 836 O O . LEU A 1 112 ? 0.358 -10.630 -1.137 1.00 98.44 112 LEU A O 1
ATOM 840 N N . GLU A 1 113 ? 1.081 -11.950 -2.805 1.00 97.12 113 GLU A N 1
ATOM 841 C CA . GLU A 1 113 ? -0.240 -12.443 -3.197 1.00 97.12 113 GLU A CA 1
ATOM 842 C C . GLU A 1 113 ? -0.938 -13.146 -2.030 1.00 97.12 113 GLU A C 1
ATOM 844 O O . GLU A 1 113 ? -2.065 -12.795 -1.704 1.00 97.12 113 GLU A O 1
ATOM 849 N N . GLY A 1 114 ? -0.241 -14.036 -1.314 1.00 97.56 114 GLY A N 1
ATOM 850 C CA . GLY A 1 114 ? -0.810 -14.708 -0.144 1.00 97.56 114 GLY A CA 1
ATOM 851 C C . GLY A 1 114 ? -1.250 -13.753 0.974 1.00 97.56 114 GLY A C 1
ATOM 852 O O . GLY A 1 114 ? -2.246 -14.018 1.645 1.00 97.56 114 GLY A O 1
ATOM 853 N N . ILE A 1 115 ? -0.544 -12.633 1.174 1.00 97.94 115 ILE A N 1
ATOM 854 C CA . ILE A 1 115 ? -0.943 -11.595 2.140 1.00 97.94 115 ILE A CA 1
ATOM 855 C C . ILE A 1 115 ? -2.179 -10.836 1.642 1.00 97.94 115 ILE A C 1
ATOM 857 O O . ILE A 1 115 ? -3.096 -10.594 2.426 1.00 97.94 115 ILE A O 1
ATOM 861 N N . LEU A 1 116 ? -2.205 -10.458 0.361 1.00 96.81 116 LEU A N 1
ATOM 862 C CA . LEU A 1 116 ? -3.312 -9.712 -0.244 1.00 96.81 116 LEU A CA 1
ATOM 863 C C . LEU A 1 116 ? -4.601 -10.545 -0.280 1.00 96.81 116 LEU A C 1
ATOM 865 O O . LEU A 1 116 ? -5.645 -10.063 0.154 1.00 96.81 116 LEU A O 1
ATOM 869 N N . ASP A 1 117 ? -4.514 -11.813 -0.679 1.00 94.88 117 ASP A N 1
ATOM 870 C CA . ASP A 1 117 ? -5.642 -12.753 -0.704 1.00 94.88 117 ASP A CA 1
ATOM 871 C C . ASP A 1 117 ? -6.193 -13.051 0.698 1.00 94.88 117 ASP A C 1
ATOM 873 O O . ASP A 1 117 ? -7.363 -13.402 0.861 1.00 94.88 117 ASP A O 1
ATOM 877 N N . ALA A 1 118 ? -5.365 -12.902 1.735 1.00 96.00 118 ALA A N 1
ATOM 878 C CA . ALA A 1 118 ? -5.787 -13.062 3.119 1.00 96.00 118 ALA A CA 1
ATOM 879 C C . ALA A 1 118 ? -6.528 -11.834 3.678 1.00 96.00 118 ALA A C 1
ATOM 881 O O . ALA A 1 118 ? -7.047 -11.914 4.800 1.00 96.00 118 ALA A O 1
ATOM 882 N N . LEU A 1 119 ? -6.589 -10.710 2.952 1.00 95.38 119 LEU A N 1
ATOM 883 C CA . LEU A 1 119 ? -7.354 -9.539 3.375 1.00 95.38 119 LEU A CA 1
ATOM 884 C C . LEU A 1 119 ? -8.862 -9.835 3.282 1.00 95.38 119 LEU A C 1
ATOM 886 O O . LEU A 1 119 ? -9.333 -10.346 2.267 1.00 95.38 119 LEU A O 1
ATOM 890 N N . PRO A 1 120 ? -9.658 -9.511 4.318 1.00 93.06 120 PRO A N 1
ATOM 891 C CA . PRO A 1 120 ? -11.097 -9.761 4.333 1.00 93.06 120 PRO A CA 1
ATOM 892 C C . PRO A 1 120 ? -11.829 -8.683 3.521 1.00 93.06 120 PRO A C 1
ATOM 894 O O . PRO A 1 120 ? -12.574 -7.884 4.080 1.00 93.06 120 PRO A O 1
ATOM 897 N N . LEU A 1 121 ? -11.574 -8.600 2.217 1.00 86.94 121 LEU A N 1
ATOM 898 C CA . LEU A 1 121 ? -12.225 -7.626 1.345 1.00 86.94 121 LEU A CA 1
ATOM 899 C C . LEU A 1 121 ? -13.391 -8.286 0.619 1.00 86.94 121 LEU A C 1
ATOM 901 O O . LEU A 1 121 ? -13.256 -9.368 0.047 1.00 86.94 121 LEU A O 1
ATOM 905 N N . ALA A 1 122 ? -14.545 -7.624 0.637 1.00 78.94 122 ALA A N 1
ATOM 906 C CA . ALA A 1 122 ? -15.615 -7.980 -0.276 1.00 78.94 122 ALA A CA 1
ATOM 907 C C . ALA A 1 122 ? -15.198 -7.570 -1.700 1.00 78.94 122 ALA A C 1
ATOM 909 O O . ALA A 1 122 ? -14.551 -6.531 -1.867 1.00 78.94 122 ALA A O 1
ATOM 910 N N . PRO A 1 123 ? -15.569 -8.343 -2.737 1.00 73.62 123 PRO A N 1
ATOM 911 C CA . PRO A 1 123 ? -15.485 -7.852 -4.104 1.00 73.62 123 PRO A CA 1
ATOM 912 C C . PRO A 1 123 ? -16.235 -6.525 -4.179 1.00 73.62 123 PRO A C 1
ATOM 914 O O . PRO A 1 123 ? -17.356 -6.448 -3.675 1.00 73.62 123 PRO A O 1
ATOM 917 N N . ALA A 1 124 ? -15.636 -5.506 -4.798 1.00 64.81 124 ALA A N 1
ATOM 918 C CA . ALA A 1 124 ? -16.259 -4.191 -4.895 1.00 64.81 124 ALA A CA 1
ATOM 919 C C . ALA A 1 124 ? -17.701 -4.310 -5.421 1.00 64.81 124 ALA A C 1
ATOM 921 O O . ALA A 1 124 ? -17.928 -4.681 -6.577 1.00 64.81 124 ALA A O 1
ATOM 922 N N . THR A 1 125 ? -18.691 -4.003 -4.585 1.00 61.53 125 THR A N 1
ATOM 923 C CA . THR A 1 125 ? -20.047 -3.734 -5.059 1.00 61.53 125 THR A CA 1
ATOM 924 C C . THR A 1 125 ? -20.030 -2.344 -5.667 1.00 61.53 125 THR A C 1
ATOM 926 O O . THR A 1 125 ? -19.713 -1.382 -4.974 1.00 61.53 125 THR A O 1
ATOM 929 N N . GLN A 1 126 ? -20.319 -2.225 -6.968 1.00 54.75 126 GLN A N 1
ATOM 930 C CA . GLN A 1 126 ? -20.374 -0.914 -7.617 1.00 54.75 126 GLN A CA 1
ATOM 931 C C . GLN A 1 126 ? -21.269 0.035 -6.804 1.00 54.75 126 GLN A C 1
ATOM 933 O O . GLN A 1 126 ? -22.447 -0.283 -6.601 1.00 54.75 126 GLN A O 1
ATOM 938 N N . PRO A 1 127 ? -20.768 1.214 -6.394 1.00 50.75 127 PRO A N 1
ATOM 939 C CA . PRO A 1 127 ? -21.648 2.269 -5.931 1.00 50.75 127 PRO A CA 1
ATOM 940 C C . PRO A 1 127 ? -22.617 2.591 -7.070 1.00 50.75 127 PRO A C 1
ATOM 942 O O . PRO A 1 127 ? -22.190 2.851 -8.199 1.00 50.75 127 PRO A O 1
ATOM 945 N N . ALA A 1 128 ? -23.924 2.603 -6.796 1.00 48.91 128 ALA A N 1
ATOM 946 C CA . ALA A 1 128 ? -24.944 2.927 -7.801 1.00 48.91 128 ALA A CA 1
ATOM 947 C C . ALA A 1 128 ? -24.718 4.304 -8.470 1.00 48.91 128 ALA A C 1
ATOM 949 O O . ALA A 1 128 ? -25.243 4.581 -9.547 1.00 48.91 128 ALA A O 1
ATOM 950 N N . SER A 1 129 ? -23.928 5.163 -7.827 1.00 40.34 129 SER A N 1
ATOM 951 C CA . SER A 1 129 ? -23.575 6.528 -8.209 1.00 40.34 129 SER A CA 1
ATOM 952 C C . SER A 1 129 ? -22.345 6.656 -9.123 1.00 40.34 129 SER A C 1
ATOM 954 O O . SER A 1 129 ? -22.109 7.754 -9.626 1.00 40.34 129 SER A O 1
ATOM 956 N N . GLN A 1 130 ? -21.586 5.584 -9.396 1.00 49.81 130 GLN A N 1
ATOM 957 C CA . GLN A 1 130 ? -20.471 5.603 -10.358 1.00 49.81 130 GLN A CA 1
ATOM 958 C C . GLN A 1 130 ? -20.684 4.603 -11.509 1.00 49.81 130 GLN A C 1
ATOM 960 O O . GLN A 1 130 ? -20.097 3.519 -11.527 1.00 49.81 130 GLN A O 1
ATOM 965 N N . PRO A 1 131 ? -21.509 4.955 -12.516 1.00 40.31 131 PRO A N 1
ATOM 966 C CA . PRO A 1 131 ? -21.646 4.162 -13.729 1.00 40.31 131 PRO A CA 1
ATOM 967 C C . PRO A 1 131 ? -20.387 4.329 -14.593 1.00 40.31 131 PRO A C 1
ATOM 969 O O . PRO A 1 131 ? -20.312 5.193 -15.463 1.00 40.31 131 PRO A O 1
ATOM 972 N N . GLY A 1 132 ? -19.365 3.516 -14.337 1.00 49.66 132 GLY A N 1
ATOM 973 C CA . GLY A 1 132 ? -18.134 3.533 -15.122 1.00 49.66 132 GLY A CA 1
ATOM 974 C C . GLY A 1 132 ? -17.171 2.440 -14.695 1.00 49.66 132 GLY A C 1
ATOM 975 O O . GLY A 1 132 ? -16.421 2.630 -13.750 1.00 49.66 132 GLY A O 1
ATOM 976 N N . THR A 1 133 ? -17.220 1.306 -15.405 1.00 50.41 133 THR A N 1
ATOM 977 C CA . THR A 1 133 ? -16.228 0.211 -15.409 1.00 50.41 133 THR A CA 1
ATOM 978 C C . THR A 1 133 ? -15.644 -0.128 -14.043 1.00 50.41 133 THR A C 1
ATOM 980 O O . THR A 1 133 ? -14.563 0.342 -13.693 1.00 50.41 133 THR A O 1
ATOM 983 N N . GLN A 1 134 ? -16.312 -1.025 -13.312 1.00 49.22 134 GLN A N 1
ATOM 984 C CA . GLN A 1 134 ? -15.589 -1.841 -12.342 1.00 49.22 134 GLN A CA 1
ATOM 985 C C . GLN A 1 134 ? -14.385 -2.450 -13.082 1.00 49.22 134 GLN A C 1
ATOM 987 O O . GLN A 1 134 ? -14.601 -3.073 -14.133 1.00 49.22 134 GLN A O 1
ATOM 992 N N . PRO A 1 135 ? -13.135 -2.238 -12.633 1.00 54.44 135 PRO A N 1
ATOM 993 C CA . PRO A 1 135 ? -12.043 -3.022 -13.170 1.00 54.44 135 PRO A CA 1
ATOM 994 C C . PRO A 1 135 ? -12.416 -4.478 -12.892 1.00 54.44 135 PRO A C 1
ATOM 996 O O . PRO A 1 135 ? -12.657 -4.861 -11.750 1.00 54.44 135 PRO A O 1
ATOM 999 N N . ALA A 1 136 ? -12.557 -5.288 -13.946 1.00 59.22 136 ALA A N 1
ATOM 1000 C CA . ALA A 1 136 ? -12.532 -6.732 -13.753 1.00 59.22 136 ALA A CA 1
ATOM 1001 C C . ALA A 1 136 ? -11.282 -7.036 -12.920 1.00 59.22 136 ALA A C 1
ATOM 1003 O O . ALA A 1 136 ? -10.281 -6.353 -13.128 1.00 59.22 136 ALA A O 1
ATOM 1004 N N . ALA A 1 137 ? -11.332 -8.000 -11.996 1.00 66.25 137 ALA A N 1
ATOM 1005 C CA . ALA A 1 137 ? -10.147 -8.406 -11.243 1.00 66.25 137 ALA A CA 1
ATOM 1006 C C . ALA A 1 137 ? -9.018 -8.706 -12.244 1.00 66.25 137 ALA A C 1
ATOM 1008 O O . ALA A 1 137 ? -9.028 -9.716 -12.952 1.00 66.25 137 ALA A O 1
ATOM 1009 N N . THR A 1 138 ? -8.118 -7.740 -12.406 1.00 76.62 138 THR A N 1
ATOM 1010 C CA . THR A 1 138 ? -7.083 -7.749 -13.430 1.00 76.62 138 THR A CA 1
ATOM 1011 C C . THR A 1 138 ? -5.784 -8.089 -12.756 1.00 76.62 138 THR A C 1
ATOM 1013 O O . THR A 1 138 ? -5.492 -7.578 -11.675 1.00 76.62 138 THR A O 1
ATOM 1016 N N . ALA A 1 139 ? -4.979 -8.899 -13.436 1.00 90.75 139 ALA A N 1
ATOM 1017 C CA . ALA A 1 139 ? -3.609 -9.124 -13.024 1.00 90.75 139 ALA A CA 1
ATOM 1018 C C . ALA A 1 139 ? -2.903 -7.779 -12.776 1.00 90.75 139 ALA A C 1
ATOM 1020 O O . ALA A 1 139 ? -2.936 -6.878 -13.621 1.00 90.75 139 ALA A O 1
ATOM 1021 N N . VAL A 1 140 ? -2.266 -7.650 -11.617 1.00 96.06 140 VAL A N 1
ATOM 1022 C CA . VAL A 1 140 ? -1.521 -6.454 -11.225 1.00 96.06 140 VAL A CA 1
ATOM 1023 C C . VAL A 1 140 ? -0.139 -6.538 -11.846 1.00 96.06 140 VAL A C 1
ATOM 1025 O O . VAL A 1 140 ? 0.579 -7.519 -11.662 1.00 96.06 140 VAL A O 1
ATOM 1028 N N . THR A 1 141 ? 0.250 -5.504 -12.587 1.00 97.69 141 THR A N 1
ATOM 1029 C CA . THR A 1 141 ? 1.581 -5.419 -13.192 1.00 97.69 141 THR A CA 1
ATOM 1030 C C . THR A 1 141 ? 2.334 -4.226 -12.629 1.00 97.69 141 THR A C 1
ATOM 1032 O O . THR A 1 141 ? 1.851 -3.102 -12.712 1.00 97.69 141 THR A O 1
ATOM 1035 N N . ALA A 1 142 ? 3.537 -4.471 -12.118 1.00 98.38 142 ALA A N 1
ATOM 1036 C CA . ALA A 1 142 ? 4.463 -3.449 -11.655 1.00 98.38 142 ALA A CA 1
ATOM 1037 C C . ALA A 1 142 ? 5.677 -3.323 -12.575 1.00 98.38 142 ALA A C 1
ATOM 1039 O O . ALA A 1 142 ? 6.093 -4.292 -13.217 1.00 98.38 142 ALA A O 1
ATOM 1040 N N . ALA A 1 143 ? 6.295 -2.142 -12.583 1.00 98.50 143 ALA A N 1
ATOM 1041 C CA . ALA A 1 143 ? 7.630 -1.954 -13.140 1.00 98.50 143 ALA A CA 1
ATOM 1042 C C . ALA A 1 143 ? 8.679 -1.777 -12.038 1.00 98.50 143 ALA A C 1
ATOM 1044 O O . ALA A 1 143 ? 8.561 -0.895 -11.188 1.00 98.50 143 ALA A O 1
ATOM 1045 N N . LEU A 1 144 ? 9.741 -2.578 -12.099 1.00 98.62 144 LEU A N 1
ATOM 1046 C CA . LEU A 1 144 ? 10.935 -2.423 -11.274 1.00 98.62 144 LEU A CA 1
ATOM 1047 C C . LEU A 1 144 ? 12.082 -1.945 -12.163 1.00 98.62 144 LEU A C 1
ATOM 1049 O O . LEU A 1 144 ? 12.594 -2.714 -12.976 1.00 98.62 144 LEU A O 1
ATOM 1053 N N . TYR A 1 145 ? 12.476 -0.682 -12.022 1.00 98.31 145 TYR A N 1
ATOM 1054 C CA . TYR A 1 145 ? 13.546 -0.104 -12.834 1.00 98.31 145 TYR A CA 1
ATOM 1055 C C . TYR A 1 145 ? 14.925 -0.337 -12.218 1.00 98.31 145 TYR A C 1
ATOM 1057 O O . TYR A 1 145 ? 15.115 -0.184 -11.013 1.00 98.31 145 TYR A O 1
ATOM 1065 N N . ALA A 1 146 ? 15.927 -0.583 -13.056 1.00 97.75 146 ALA A N 1
ATOM 1066 C CA . ALA A 1 146 ? 17.324 -0.630 -12.625 1.00 97.75 146 ALA A CA 1
ATOM 1067 C C . ALA A 1 146 ? 17.840 0.725 -12.107 1.00 97.75 146 ALA A C 1
ATOM 1069 O O . ALA A 1 146 ? 18.792 0.774 -11.330 1.00 97.75 146 ALA A O 1
ATOM 1070 N N . ARG A 1 147 ? 17.253 1.839 -12.571 1.00 96.62 147 ARG A N 1
ATOM 1071 C CA . ARG A 1 147 ? 17.730 3.202 -12.292 1.00 96.62 147 ARG A CA 1
ATOM 1072 C C . ARG A 1 147 ? 16.591 4.160 -11.942 1.00 96.62 147 ARG A C 1
ATOM 1074 O O . ARG A 1 147 ? 15.518 4.127 -12.547 1.00 96.62 147 ARG A O 1
ATOM 1081 N N . GLN A 1 148 ? 16.865 5.077 -11.013 1.00 96.00 148 GLN A N 1
ATOM 1082 C CA . GLN A 1 148 ? 15.908 6.085 -10.541 1.00 96.00 148 GLN A CA 1
ATOM 1083 C C . GLN A 1 148 ? 15.447 7.059 -11.639 1.00 96.00 148 GLN A C 1
ATOM 1085 O O . GLN A 1 148 ? 14.293 7.482 -11.648 1.00 96.00 148 GLN A O 1
ATOM 1090 N N . ASP A 1 149 ? 16.317 7.428 -12.583 1.00 95.50 149 ASP A N 1
ATOM 1091 C CA . ASP A 1 149 ? 15.971 8.337 -13.685 1.00 95.50 149 ASP A CA 1
ATOM 1092 C C . ASP A 1 149 ? 14.970 7.701 -14.666 1.00 95.50 149 ASP A C 1
ATOM 1094 O O . ASP A 1 149 ? 14.042 8.368 -15.127 1.00 95.50 149 ASP A O 1
ATOM 1098 N N . ALA A 1 150 ? 15.111 6.400 -14.941 1.00 96.12 150 ALA A N 1
ATOM 1099 C CA . ALA A 1 150 ? 14.176 5.632 -15.760 1.00 96.12 150 ALA A CA 1
ATOM 1100 C C . ALA A 1 150 ? 12.789 5.531 -15.102 1.00 96.12 150 ALA A C 1
ATOM 1102 O O . ALA A 1 150 ? 11.776 5.751 -15.779 1.00 96.12 150 ALA A O 1
ATOM 1103 N N . PHE A 1 151 ? 12.759 5.298 -13.784 1.00 96.25 151 PHE A N 1
ATOM 1104 C CA . PHE A 1 151 ? 11.548 5.390 -12.967 1.00 96.25 151 PHE A CA 1
ATOM 1105 C C . PHE A 1 151 ? 10.932 6.794 -13.027 1.00 96.25 151 PHE A C 1
ATOM 1107 O O . PHE A 1 151 ? 9.756 6.936 -13.346 1.00 96.25 151 PHE A O 1
ATOM 1114 N N . GLY A 1 152 ? 11.717 7.854 -12.825 1.00 93.56 152 GLY A N 1
ATOM 1115 C CA . GLY A 1 152 ? 11.224 9.232 -12.927 1.00 93.56 152 GLY A CA 1
ATOM 1116 C C . GLY A 1 152 ? 10.617 9.544 -14.301 1.00 93.56 152 GLY A C 1
ATOM 1117 O O . GLY A 1 152 ? 9.583 10.208 -14.401 1.00 93.56 152 GLY A O 1
ATOM 1118 N N . ALA A 1 153 ? 11.211 9.011 -15.372 1.00 94.56 153 ALA A N 1
ATOM 1119 C CA . ALA A 1 153 ? 10.723 9.188 -16.735 1.00 94.56 153 ALA A CA 1
ATOM 1120 C C . ALA A 1 153 ? 9.404 8.446 -17.025 1.00 94.56 153 ALA A C 1
ATOM 1122 O O . ALA A 1 153 ? 8.712 8.828 -17.975 1.00 94.56 153 ALA A O 1
ATOM 1123 N N . LEU A 1 154 ? 9.051 7.394 -16.270 1.00 95.25 154 LEU A N 1
ATOM 1124 C CA . LEU A 1 154 ? 7.756 6.706 -16.394 1.00 95.25 154 LEU A CA 1
ATOM 1125 C C . LEU A 1 154 ? 6.606 7.682 -16.209 1.00 95.25 154 LEU A C 1
ATOM 1127 O O . LEU A 1 154 ? 5.684 7.721 -17.016 1.00 95.25 154 LEU A O 1
ATOM 1131 N N . TRP A 1 155 ? 6.684 8.496 -15.168 1.00 93.44 155 TRP A N 1
ATOM 1132 C CA . TRP A 1 155 ? 5.587 9.355 -14.742 1.00 93.44 155 TRP A CA 1
ATOM 1133 C C . TRP A 1 155 ? 5.241 10.428 -15.773 1.00 93.44 155 TRP A C 1
ATOM 1135 O O . TRP A 1 155 ? 4.077 10.785 -15.926 1.00 93.44 155 TRP A O 1
ATOM 1145 N N . HIS A 1 156 ? 6.216 10.853 -16.579 1.00 92.19 156 HIS A N 1
ATOM 1146 C CA . HIS A 1 156 ? 5.944 11.660 -17.766 1.00 92.19 156 HIS A CA 1
ATOM 1147 C C . HIS A 1 156 ? 5.140 10.885 -18.823 1.00 92.19 156 HIS A C 1
ATOM 1149 O O . HIS A 1 156 ? 4.223 11.435 -19.423 1.00 92.19 156 HIS A O 1
ATOM 1155 N N . ARG A 1 157 ? 5.462 9.608 -19.072 1.00 94.31 157 ARG A N 1
ATOM 1156 C CA . ARG A 1 157 ? 4.734 8.763 -20.039 1.00 94.31 157 ARG A CA 1
ATOM 1157 C C . ARG A 1 157 ? 3.306 8.478 -19.576 1.00 94.31 157 ARG A C 1
ATOM 1159 O O . ARG A 1 157 ? 2.395 8.563 -20.389 1.00 94.31 157 ARG A O 1
ATOM 1166 N N . VAL A 1 158 ? 3.113 8.229 -18.280 1.00 94.06 158 VAL A N 1
ATOM 1167 C CA . VAL A 1 158 ? 1.780 8.113 -17.661 1.00 94.06 158 VAL A CA 1
ATOM 1168 C C . VAL A 1 158 ? 0.998 9.419 -17.823 1.00 94.06 158 VAL A C 1
ATOM 1170 O O . VAL A 1 158 ? -0.158 9.395 -18.233 1.00 94.06 158 VAL A O 1
ATOM 1173 N N . GLY A 1 159 ? 1.644 10.567 -17.591 1.00 91.75 159 GLY A N 1
ATOM 1174 C CA . GLY A 1 159 ? 1.061 11.887 -17.842 1.00 91.75 159 GLY A CA 1
ATOM 1175 C C . GLY A 1 159 ? 0.597 12.069 -19.284 1.00 91.75 159 GLY A C 1
ATOM 1176 O O . GLY A 1 159 ? -0.529 12.496 -19.500 1.00 91.75 159 GLY A O 1
ATOM 1177 N N . VAL A 1 160 ? 1.425 11.695 -20.265 1.00 92.00 160 VAL A N 1
ATOM 1178 C CA . VAL A 1 160 ? 1.054 11.742 -21.690 1.00 92.00 160 VAL A CA 1
ATOM 1179 C C . VAL A 1 160 ? -0.119 10.810 -21.996 1.00 92.00 160 VAL A C 1
ATOM 1181 O O . VAL A 1 160 ? -1.028 11.223 -22.703 1.00 92.00 160 VAL A O 1
ATOM 1184 N N . TYR A 1 161 ? -0.126 9.587 -21.457 1.00 92.50 161 TYR A N 1
ATOM 1185 C CA . TYR A 1 161 ? -1.211 8.626 -21.689 1.00 92.50 161 TYR A CA 1
ATOM 1186 C C . TYR A 1 161 ? -2.571 9.142 -21.197 1.00 92.50 161 TYR A C 1
ATOM 1188 O O . TYR A 1 161 ? -3.579 8.930 -21.858 1.00 92.50 161 TYR A O 1
ATOM 1196 N N . TYR A 1 162 ? -2.601 9.848 -20.063 1.00 90.00 162 TYR A N 1
ATOM 1197 C CA . TYR A 1 162 ? -3.819 10.446 -19.506 1.00 90.00 162 TYR A CA 1
ATOM 1198 C C . TYR A 1 162 ? -4.011 11.925 -19.886 1.00 90.00 162 TYR A C 1
ATOM 1200 O O . TYR A 1 162 ? -4.614 12.677 -19.118 1.00 90.00 162 TYR A O 1
ATOM 1208 N N . ASP A 1 163 ? -3.489 12.369 -21.034 1.00 87.12 163 ASP A N 1
ATOM 1209 C CA . ASP A 1 163 ? -3.655 13.736 -21.559 1.00 87.12 163 ASP A CA 1
ATOM 1210 C C . ASP A 1 163 ? -3.316 14.846 -20.544 1.00 87.12 163 ASP A C 1
ATOM 1212 O O . ASP A 1 163 ? -4.018 15.849 -20.405 1.00 87.12 163 ASP A O 1
ATOM 1216 N N . GLY A 1 164 ? -2.246 14.653 -19.772 1.00 81.00 164 GLY A N 1
ATOM 1217 C CA . GLY A 1 164 ? -1.748 15.612 -18.783 1.00 81.00 164 GLY A CA 1
ATOM 1218 C C . GLY A 1 164 ? -2.529 15.664 -17.466 1.00 81.00 164 GLY A C 1
ATOM 1219 O O . GLY A 1 164 ? -2.199 16.483 -16.611 1.00 81.00 164 GLY A O 1
ATOM 1220 N N . ARG A 1 165 ? -3.526 14.793 -17.252 1.00 76.88 165 ARG A N 1
ATOM 1221 C CA . ARG A 1 165 ? -4.322 14.749 -16.002 1.00 76.88 165 ARG A CA 1
ATOM 1222 C C . ARG A 1 165 ? -3.540 14.243 -14.791 1.00 76.88 165 ARG A C 1
ATOM 1224 O O . ARG A 1 165 ? -3.989 14.397 -13.660 1.00 76.88 165 ARG A O 1
ATOM 1231 N N . PHE A 1 166 ? -2.376 13.646 -15.021 1.00 80.88 166 PHE A N 1
ATOM 1232 C CA . PHE A 1 166 ? -1.481 13.183 -13.973 1.00 80.88 166 PHE A CA 1
ATOM 1233 C C . PHE A 1 166 ? -0.318 14.167 -13.768 1.00 80.88 166 PHE A C 1
ATOM 1235 O O . PHE A 1 166 ? 0.447 14.446 -14.691 1.00 80.88 166 PHE A O 1
ATOM 1242 N N . LEU A 1 167 ? -0.180 14.680 -12.539 1.00 70.00 167 LEU A N 1
ATOM 1243 C CA . LEU A 1 167 ? 0.744 15.772 -12.194 1.00 70.00 167 LEU A CA 1
ATOM 1244 C C . LEU A 1 167 ? 2.138 15.302 -11.721 1.00 70.00 167 LEU A C 1
ATOM 1246 O O . LEU A 1 167 ? 3.025 16.132 -11.503 1.00 70.00 167 LEU A O 1
ATOM 1250 N N . GLY A 1 168 ? 2.370 13.987 -11.639 1.00 70.12 168 GLY A N 1
ATOM 1251 C CA . GLY A 1 168 ? 3.691 13.388 -11.416 1.00 70.12 168 GLY A CA 1
ATOM 1252 C C . GLY A 1 168 ? 3.962 12.884 -9.993 1.00 70.12 168 GLY A C 1
ATOM 1253 O O . GLY A 1 168 ? 3.362 13.332 -9.025 1.00 70.12 168 GLY A O 1
ATOM 1254 N N . ALA A 1 169 ? 4.947 11.986 -9.880 1.00 69.88 169 ALA A N 1
ATOM 1255 C CA . ALA A 1 169 ? 5.400 11.346 -8.639 1.00 69.88 169 ALA A CA 1
ATOM 1256 C C . ALA A 1 169 ? 6.775 11.874 -8.181 1.00 69.88 169 ALA A C 1
ATOM 1258 O O . ALA A 1 169 ? 7.780 11.159 -8.172 1.00 69.88 169 ALA A O 1
ATOM 1259 N N . ARG A 1 170 ? 6.888 13.179 -7.914 1.00 67.06 170 ARG A N 1
ATOM 1260 C CA . ARG A 1 170 ? 8.207 13.798 -7.697 1.00 67.06 170 ARG A CA 1
ATOM 1261 C C . ARG A 1 170 ? 8.808 13.403 -6.344 1.00 67.06 170 ARG A C 1
ATOM 1263 O O . ARG A 1 170 ? 8.323 13.836 -5.308 1.00 67.06 170 ARG A O 1
ATOM 1270 N N . GLY A 1 171 ? 9.926 12.674 -6.385 1.00 78.12 171 GLY A N 1
ATOM 1271 C CA . GLY A 1 171 ? 10.794 12.426 -5.225 1.00 78.12 171 GLY A CA 1
ATOM 1272 C C . GLY A 1 171 ? 10.435 11.211 -4.365 1.00 78.12 171 GLY A C 1
ATOM 1273 O O . GLY A 1 171 ? 11.004 11.072 -3.287 1.00 78.12 171 GLY A O 1
ATOM 1274 N N . ALA A 1 172 ? 9.527 10.347 -4.820 1.00 85.75 172 ALA A N 1
ATOM 1275 C CA . ALA A 1 172 ? 9.152 9.128 -4.106 1.00 85.75 172 ALA A CA 1
ATOM 1276 C C . ALA A 1 172 ? 10.048 7.928 -4.486 1.00 85.75 172 ALA A C 1
ATOM 1278 O O . ALA A 1 172 ? 10.577 7.877 -5.600 1.00 85.75 172 ALA A O 1
ATOM 1279 N N . GLY A 1 173 ? 10.220 6.973 -3.562 1.00 91.94 173 GLY A N 1
ATOM 1280 C CA . GLY A 1 173 ? 10.937 5.705 -3.797 1.00 91.94 173 GLY A CA 1
ATOM 1281 C C . GLY A 1 173 ? 10.117 4.679 -4.593 1.00 91.94 173 GLY A C 1
ATOM 1282 O O . GLY A 1 173 ? 10.662 3.840 -5.306 1.00 91.94 173 GLY A O 1
ATOM 1283 N N . GLY A 1 174 ? 8.796 4.801 -4.537 1.00 95.56 174 GLY A N 1
ATOM 1284 C CA . GLY A 1 174 ? 7.821 4.104 -5.363 1.00 95.56 174 GLY A CA 1
ATOM 1285 C C . GLY A 1 174 ? 6.626 5.020 -5.586 1.00 95.56 174 GLY A C 1
ATOM 1286 O O . GLY A 1 174 ? 6.520 6.067 -4.944 1.00 95.56 174 GLY A O 1
ATOM 1287 N N . TYR A 1 175 ? 5.797 4.692 -6.570 1.00 95.75 175 TYR A N 1
ATOM 1288 C CA . TYR A 1 175 ? 4.520 5.369 -6.745 1.00 95.75 175 TYR A CA 1
ATOM 1289 C C . TYR A 1 175 ? 3.538 4.500 -7.532 1.00 95.75 175 TYR A C 1
ATOM 1291 O O . TYR A 1 175 ? 3.942 3.688 -8.377 1.00 95.75 175 TYR A O 1
ATOM 1299 N N . SER A 1 176 ? 2.249 4.716 -7.297 1.00 95.25 176 SER A N 1
ATOM 1300 C CA . SER A 1 176 ? 1.161 4.073 -8.016 1.00 95.25 176 SER A CA 1
ATOM 1301 C C . SER A 1 176 ? 0.051 5.059 -8.370 1.00 95.25 176 SER A C 1
ATOM 1303 O O . SER A 1 176 ? -0.197 6.046 -7.685 1.00 95.25 176 SER A O 1
ATOM 1305 N N . TYR A 1 177 ? -0.590 4.809 -9.505 1.00 92.44 177 TYR A N 1
ATOM 1306 C CA . TYR A 1 177 ? -1.698 5.585 -10.037 1.00 92.44 177 TYR A CA 1
ATOM 1307 C C . TYR A 1 177 ? -2.546 4.699 -10.949 1.00 92.44 177 TYR A C 1
ATOM 1309 O O . TYR A 1 177 ? -2.095 4.299 -12.026 1.00 92.44 177 TYR A O 1
ATOM 1317 N N . ARG A 1 178 ? -3.789 4.423 -10.538 1.00 89.88 178 ARG A N 1
ATOM 1318 C CA . ARG A 1 178 ? -4.717 3.542 -11.272 1.00 89.88 178 ARG A CA 1
ATOM 1319 C C . ARG A 1 178 ? -4.052 2.169 -11.548 1.00 89.88 178 ARG A C 1
ATOM 1321 O O . ARG A 1 178 ? -3.609 1.589 -10.561 1.00 89.88 178 ARG A O 1
ATOM 1328 N N . PRO A 1 179 ? -3.904 1.617 -12.781 1.00 93.62 179 PRO A N 1
ATOM 1329 C CA . PRO A 1 179 ? -3.245 0.319 -12.940 1.00 93.62 179 PRO A CA 1
ATOM 1330 C C . PRO A 1 179 ? -1.712 0.409 -12.928 1.00 93.62 179 PRO A C 1
ATOM 1332 O O . PRO A 1 179 ? -1.044 -0.614 -13.051 1.00 93.62 179 PRO A O 1
ATOM 1335 N N . PHE A 1 180 ? -1.133 1.610 -12.842 1.00 95.44 180 PHE A N 1
ATOM 1336 C CA . PHE A 1 180 ? 0.313 1.780 -12.835 1.00 95.44 180 PHE A CA 1
ATOM 1337 C C . PHE A 1 180 ? 0.845 1.696 -11.409 1.00 95.44 180 PHE A C 1
ATOM 1339 O O . PHE A 1 180 ? 0.463 2.493 -10.567 1.00 95.44 180 PHE A O 1
ATOM 1346 N N . CYS A 1 181 ? 1.803 0.816 -11.158 1.00 97.44 181 CYS A N 1
ATOM 1347 C CA . CYS A 1 181 ? 2.716 0.890 -10.016 1.00 97.44 181 CYS A CA 1
ATOM 1348 C C . CYS A 1 181 ? 4.164 0.716 -10.475 1.00 97.44 181 CYS A C 1
ATOM 1350 O O . CYS A 1 181 ? 4.445 -0.029 -11.422 1.00 97.44 181 CYS A O 1
ATOM 1352 N N . ALA A 1 182 ? 5.094 1.428 -9.847 1.00 98.06 182 ALA A N 1
ATOM 1353 C CA . ALA A 1 182 ? 6.510 1.257 -10.124 1.00 98.06 182 ALA A CA 1
ATOM 1354 C C . ALA A 1 182 ? 7.398 1.653 -8.946 1.00 98.06 182 ALA A C 1
ATOM 1356 O O . ALA A 1 182 ? 7.024 2.468 -8.106 1.00 98.06 182 ALA A O 1
ATOM 1357 N N . THR A 1 183 ? 8.617 1.129 -8.960 1.00 98.25 183 THR A N 1
ATOM 1358 C CA . THR A 1 183 ? 9.729 1.532 -8.090 1.00 98.25 183 THR A CA 1
ATOM 1359 C C . THR A 1 183 ? 11.057 1.314 -8.834 1.00 98.25 183 THR A C 1
ATOM 1361 O O . THR A 1 183 ? 11.068 0.969 -10.021 1.00 98.25 183 THR A O 1
ATOM 1364 N N . TYR A 1 184 ? 12.188 1.550 -8.179 1.00 97.88 184 TYR A N 1
ATOM 1365 C CA . TYR A 1 184 ? 13.526 1.354 -8.726 1.00 97.88 184 TYR A CA 1
ATOM 1366 C C . TYR A 1 184 ? 14.463 0.726 -7.693 1.00 97.88 184 TYR A C 1
ATOM 1368 O O . TYR A 1 184 ? 14.231 0.813 -6.490 1.00 97.88 184 TYR A O 1
ATOM 1376 N N . LEU A 1 185 ? 15.539 0.101 -8.166 1.00 97.69 185 LEU A N 1
ATOM 1377 C CA . LEU A 1 185 ? 16.551 -0.486 -7.294 1.00 97.69 185 LEU A CA 1
ATOM 1378 C C . LEU A 1 185 ? 17.409 0.572 -6.609 1.00 97.69 185 LEU A C 1
ATOM 1380 O O . LEU A 1 185 ? 17.882 1.529 -7.227 1.00 97.69 185 LEU A O 1
ATOM 1384 N N . ASP A 1 186 ? 17.687 0.329 -5.334 1.00 96.25 186 ASP A N 1
ATOM 1385 C CA . ASP A 1 186 ? 18.759 1.005 -4.622 1.00 96.25 186 ASP A CA 1
ATOM 1386 C C . ASP A 1 186 ? 20.104 0.564 -5.219 1.00 96.25 186 ASP A C 1
ATOM 1388 O O . ASP A 1 186 ? 20.483 -0.605 -5.138 1.00 96.25 186 ASP A O 1
ATOM 1392 N N . ALA A 1 187 ? 20.846 1.504 -5.807 1.00 95.06 187 ALA A N 1
ATOM 1393 C CA . ALA A 1 187 ? 22.145 1.225 -6.416 1.00 95.06 187 ALA A CA 1
ATOM 1394 C C . ALA A 1 187 ? 23.167 0.659 -5.413 1.00 95.06 187 ALA A C 1
ATOM 1396 O O . ALA A 1 187 ? 24.093 -0.041 -5.816 1.00 95.06 187 ALA A O 1
ATOM 1397 N N . ALA A 1 188 ? 23.003 0.936 -4.114 1.00 96.94 188 ALA A N 1
ATOM 1398 C CA . ALA A 1 188 ? 23.849 0.370 -3.068 1.00 96.94 188 ALA A CA 1
ATOM 1399 C C . ALA A 1 188 ? 23.479 -1.082 -2.715 1.00 96.94 188 ALA A C 1
ATOM 1401 O O . ALA A 1 188 ? 24.265 -1.770 -2.063 1.00 96.94 188 ALA A O 1
ATOM 1402 N N . ARG A 1 189 ? 22.287 -1.550 -3.108 1.00 95.88 189 ARG A N 1
ATOM 1403 C CA . ARG A 1 189 ? 21.740 -2.876 -2.781 1.00 95.88 189 ARG A CA 1
ATOM 1404 C C . ARG A 1 189 ? 20.962 -3.464 -3.972 1.00 95.88 189 ARG A C 1
ATOM 1406 O O . ARG A 1 189 ? 19.764 -3.710 -3.851 1.00 95.88 189 ARG A O 1
ATOM 1413 N N . PRO A 1 190 ? 21.620 -3.727 -5.115 1.00 94.25 190 PRO A N 1
ATOM 1414 C CA . PRO A 1 190 ? 20.945 -4.148 -6.347 1.00 94.25 190 PRO A CA 1
ATOM 1415 C C . PRO A 1 190 ? 20.265 -5.526 -6.254 1.00 94.25 190 PRO A C 1
ATOM 1417 O O . PRO A 1 190 ? 19.348 -5.805 -7.019 1.00 94.25 190 PRO A O 1
ATOM 1420 N N . ASP A 1 191 ? 20.691 -6.386 -5.323 1.00 96.31 191 ASP A N 1
ATOM 1421 C CA . ASP A 1 191 ? 20.057 -7.686 -5.067 1.00 96.31 191 ASP A CA 1
ATOM 1422 C C . ASP A 1 191 ? 18.834 -7.597 -4.133 1.00 96.31 191 ASP A C 1
ATOM 1424 O O . ASP A 1 191 ? 18.092 -8.570 -4.004 1.00 96.31 191 ASP A O 1
ATOM 1428 N N . ALA A 1 192 ? 18.611 -6.461 -3.463 1.00 97.12 192 ALA A N 1
ATOM 1429 C CA . ALA A 1 192 ? 17.494 -6.300 -2.540 1.00 97.12 192 ALA A CA 1
ATOM 1430 C C . ALA A 1 192 ? 16.227 -5.871 -3.289 1.00 97.12 192 ALA A C 1
ATOM 1432 O O . ALA A 1 192 ? 16.231 -4.892 -4.035 1.00 97.12 192 ALA A O 1
ATOM 1433 N N . ILE A 1 193 ? 15.121 -6.574 -3.044 1.00 98.06 193 ILE A N 1
ATOM 1434 C CA . ILE A 1 193 ? 13.804 -6.152 -3.527 1.00 98.06 193 ILE A CA 1
ATOM 1435 C C . ILE A 1 193 ? 13.397 -4.886 -2.754 1.00 98.06 193 ILE A C 1
ATOM 1437 O O . ILE A 1 193 ? 13.360 -4.940 -1.520 1.00 98.06 193 ILE A O 1
ATOM 1441 N N . PRO A 1 194 ? 13.096 -3.760 -3.432 1.00 97.69 194 PRO A N 1
ATOM 1442 C CA . PRO A 1 194 ? 12.662 -2.541 -2.761 1.00 97.69 194 PRO A CA 1
ATOM 1443 C C . PRO A 1 194 ? 11.345 -2.782 -2.013 1.00 97.69 194 PRO A C 1
ATOM 1445 O O . PRO A 1 194 ? 10.400 -3.294 -2.620 1.00 97.69 194 PRO A O 1
ATOM 1448 N N . PRO A 1 195 ? 11.239 -2.410 -0.728 1.00 97.75 195 PRO A N 1
ATOM 1449 C CA . PRO A 1 195 ? 9.990 -2.528 0.020 1.00 97.75 195 PRO A CA 1
ATOM 1450 C C . PRO A 1 195 ? 8.813 -1.793 -0.617 1.00 97.75 195 PRO A C 1
ATOM 1452 O O . PRO A 1 195 ? 7.673 -2.249 -0.534 1.00 97.75 195 PRO A O 1
ATOM 1455 N N . GLU A 1 196 ? 9.101 -0.689 -1.302 1.00 97.69 196 GLU A N 1
ATOM 1456 C CA . GLU A 1 196 ? 8.135 0.098 -2.053 1.00 97.69 196 GLU A CA 1
ATOM 1457 C C . GLU A 1 196 ? 7.450 -0.730 -3.148 1.00 97.69 196 GLU A C 1
ATOM 1459 O O . GLU A 1 196 ? 6.299 -0.463 -3.464 1.00 97.69 196 GLU A O 1
ATOM 1464 N N . LEU A 1 197 ? 8.086 -1.779 -3.690 1.00 98.50 197 LEU A N 1
ATOM 1465 C CA . LEU A 1 197 ? 7.434 -2.651 -4.672 1.00 98.50 197 LEU A CA 1
ATOM 1466 C C . LEU A 1 197 ? 6.150 -3.267 -4.102 1.00 98.50 197 LEU A C 1
ATOM 1468 O O . LEU A 1 197 ? 5.113 -3.230 -4.758 1.00 98.50 197 LEU A O 1
ATOM 1472 N N . ALA A 1 198 ? 6.210 -3.788 -2.874 1.00 98.50 198 ALA A N 1
ATOM 1473 C CA . ALA A 1 198 ? 5.052 -4.381 -2.215 1.00 98.50 198 ALA A CA 1
ATOM 1474 C C . ALA A 1 198 ? 3.977 -3.335 -1.892 1.00 98.50 198 ALA A C 1
ATOM 1476 O O . ALA A 1 198 ? 2.798 -3.586 -2.133 1.00 98.50 198 ALA A O 1
ATOM 1477 N N . HIS A 1 199 ? 4.383 -2.159 -1.400 1.00 98.44 199 HIS A N 1
ATOM 1478 C CA . HIS A 1 199 ? 3.470 -1.053 -1.080 1.00 98.44 199 HIS A CA 1
ATOM 1479 C C .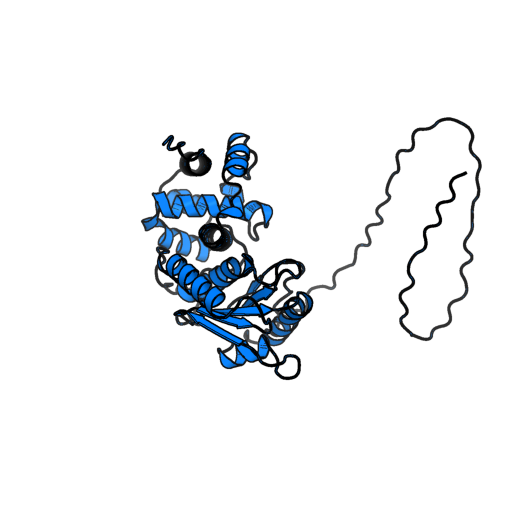 HIS A 1 199 ? 2.698 -0.587 -2.319 1.00 98.44 199 HIS A C 1
ATOM 1481 O O . HIS A 1 199 ? 1.471 -0.525 -2.313 1.00 98.44 199 HIS A O 1
ATOM 1487 N N . GLU A 1 200 ? 3.399 -0.328 -3.423 1.00 98.19 200 GLU A N 1
ATOM 1488 C CA . GLU A 1 200 ? 2.758 0.174 -4.641 1.00 98.19 200 GLU A CA 1
ATOM 1489 C C . GLU A 1 200 ? 1.916 -0.887 -5.355 1.00 98.19 200 GLU A C 1
ATOM 1491 O O . GLU A 1 200 ? 0.885 -0.566 -5.949 1.00 98.19 200 GLU A O 1
ATOM 1496 N N . MET A 1 201 ? 2.317 -2.160 -5.299 1.00 98.38 201 MET A N 1
ATOM 1497 C CA . MET A 1 201 ? 1.493 -3.252 -5.820 1.00 98.38 201 MET A CA 1
ATOM 1498 C C . MET A 1 201 ? 0.228 -3.459 -4.988 1.00 98.3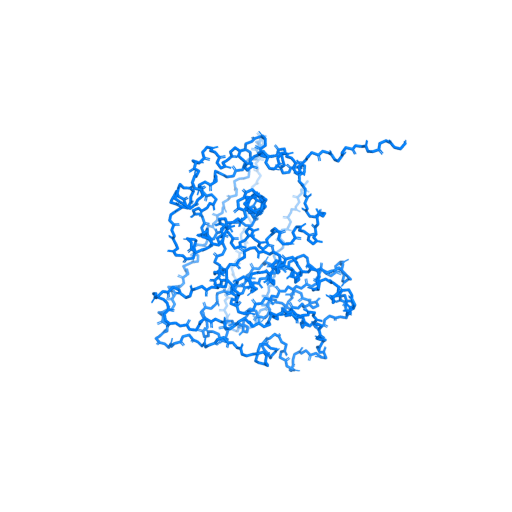8 201 MET A C 1
ATOM 1500 O O . MET A 1 201 ? -0.826 -3.715 -5.570 1.00 98.38 201 MET A O 1
ATOM 1504 N N . ALA A 1 202 ? 0.302 -3.304 -3.661 1.00 98.25 202 ALA A N 1
ATOM 1505 C CA . ALA A 1 202 ? -0.870 -3.370 -2.795 1.00 98.25 202 ALA A CA 1
ATOM 1506 C C . ALA A 1 202 ? -1.902 -2.299 -3.174 1.00 98.25 202 ALA A C 1
ATOM 1508 O O . ALA A 1 202 ? -3.078 -2.621 -3.302 1.00 98.25 202 ALA A O 1
ATOM 1509 N N . HIS A 1 203 ? -1.476 -1.065 -3.463 1.00 97.25 203 HIS A N 1
ATOM 1510 C CA . HIS A 1 203 ? -2.373 -0.007 -3.949 1.00 97.25 203 HIS A CA 1
ATOM 1511 C C . HIS A 1 203 ? -3.126 -0.394 -5.223 1.00 97.25 203 HIS A C 1
ATOM 1513 O O . HIS A 1 203 ? -4.350 -0.276 -5.287 1.00 97.25 203 HIS A O 1
ATOM 1519 N N . VAL A 1 204 ? -2.417 -0.899 -6.237 1.00 96.19 204 VAL A N 1
ATOM 1520 C CA . VAL A 1 204 ? -3.049 -1.305 -7.505 1.00 96.19 204 VAL A CA 1
ATOM 1521 C C . VAL A 1 204 ? -3.953 -2.524 -7.314 1.00 96.19 204 VAL A C 1
ATOM 1523 O O . VAL A 1 204 ? -5.021 -2.608 -7.928 1.00 96.19 204 VAL A O 1
ATOM 1526 N N . TRP A 1 205 ? -3.568 -3.460 -6.445 1.00 96.25 205 TRP A N 1
ATOM 1527 C CA . TRP A 1 205 ? -4.394 -4.614 -6.102 1.00 96.25 205 TRP A CA 1
ATOM 1528 C C . TRP A 1 205 ? -5.692 -4.189 -5.401 1.00 96.25 205 TRP A C 1
ATOM 1530 O O . TRP A 1 205 ? -6.772 -4.562 -5.852 1.00 96.25 205 TRP A O 1
ATOM 1540 N N . LEU A 1 206 ? -5.607 -3.334 -4.377 1.00 94.19 206 LEU A N 1
ATOM 1541 C CA . LEU A 1 206 ? -6.759 -2.807 -3.634 1.00 94.19 206 LEU A CA 1
ATOM 1542 C C . LEU A 1 206 ? -7.714 -2.029 -4.542 1.00 94.19 206 LEU A C 1
ATOM 1544 O O . LEU A 1 206 ? -8.928 -2.217 -4.475 1.00 94.19 206 LEU A O 1
ATOM 1548 N N . TRP A 1 207 ? -7.175 -1.208 -5.442 1.00 91.62 207 TRP A N 1
ATOM 1549 C CA . TRP A 1 207 ? -7.980 -0.493 -6.425 1.00 91.62 207 TRP A CA 1
ATOM 1550 C C . TRP A 1 207 ? -8.692 -1.446 -7.399 1.00 91.62 207 TRP A C 1
ATOM 1552 O O . TRP A 1 207 ? -9.882 -1.287 -7.661 1.00 91.62 207 TRP A O 1
ATOM 1562 N N . SER A 1 208 ? -7.993 -2.466 -7.907 1.00 89.56 208 SER A N 1
ATOM 1563 C CA . SER A 1 208 ? -8.549 -3.401 -8.900 1.00 89.56 208 SER A CA 1
ATOM 1564 C C . SER A 1 208 ? -9.513 -4.444 -8.323 1.00 89.56 208 SER A C 1
ATOM 1566 O O . SER A 1 208 ? -10.416 -4.875 -9.035 1.00 89.56 208 SER A O 1
ATOM 1568 N N . HIS A 1 209 ? -9.350 -4.847 -7.061 1.00 89.88 209 HIS A N 1
ATOM 1569 C CA . HIS A 1 209 ? -10.149 -5.913 -6.437 1.00 89.88 209 HIS A CA 1
ATOM 1570 C C . HIS A 1 209 ? -11.236 -5.374 -5.501 1.00 89.88 209 HIS A C 1
ATOM 1572 O O . HIS A 1 209 ? -12.335 -5.930 -5.440 1.00 89.88 209 HIS A O 1
ATOM 1578 N N . ALA A 1 210 ? -10.949 -4.274 -4.803 1.00 88.38 210 ALA A N 1
ATOM 1579 C CA . ALA A 1 210 ? -11.830 -3.693 -3.794 1.00 88.38 210 ALA A CA 1
ATOM 1580 C C . ALA A 1 210 ? -12.334 -2.289 -4.169 1.00 88.38 210 ALA A C 1
ATOM 1582 O O . ALA A 1 210 ? -13.131 -1.712 -3.441 1.00 88.38 210 ALA A O 1
ATOM 1583 N N . GLY A 1 211 ? -11.909 -1.725 -5.307 1.00 87.25 211 GLY A N 1
ATOM 1584 C CA . GLY A 1 211 ? -12.343 -0.392 -5.735 1.00 87.25 211 GLY A CA 1
ATOM 1585 C C . GLY A 1 211 ? -11.802 0.747 -4.867 1.00 87.25 211 GLY A C 1
ATOM 1586 O O . GLY A 1 211 ? -12.220 1.890 -5.043 1.00 87.25 211 GLY A O 1
ATOM 1587 N N . LEU A 1 212 ? -10.869 0.461 -3.952 1.00 90.44 212 LEU A N 1
ATOM 1588 C CA . LEU A 1 212 ? -10.320 1.452 -3.032 1.00 90.44 212 LEU A CA 1
ATOM 1589 C C . LEU A 1 212 ? -9.416 2.432 -3.798 1.00 90.44 212 LEU A C 1
ATOM 1591 O O . LEU A 1 212 ? -8.404 2.008 -4.365 1.00 90.44 212 LEU A O 1
ATOM 1595 N N . PRO A 1 213 ? -9.734 3.736 -3.840 1.00 88.69 213 PRO A N 1
ATOM 1596 C CA . PRO A 1 213 ? -8.889 4.703 -4.521 1.00 88.69 213 PRO A CA 1
ATOM 1597 C C . PRO A 1 213 ? -7.545 4.875 -3.801 1.00 88.69 213 PRO A C 1
ATOM 1599 O O . PRO A 1 213 ? -7.482 4.988 -2.576 1.00 88.69 213 PRO A O 1
ATOM 1602 N N . ASN A 1 214 ? -6.465 4.971 -4.579 1.00 90.06 214 ASN A N 1
ATOM 1603 C CA . ASN A 1 214 ? -5.176 5.444 -4.078 1.00 90.06 214 ASN A CA 1
ATOM 1604 C C . ASN A 1 214 ? -5.117 6.983 -4.125 1.00 90.06 214 ASN A C 1
ATOM 1606 O O . ASN A 1 214 ? -4.497 7.579 -5.006 1.00 90.06 214 ASN A O 1
ATOM 1610 N N . ASP A 1 215 ? -5.826 7.628 -3.204 1.00 89.56 215 ASP A N 1
ATOM 1611 C CA . ASP A 1 215 ? -5.832 9.083 -2.988 1.00 89.56 215 ASP A CA 1
ATOM 1612 C C . ASP A 1 215 ? -4.949 9.514 -1.797 1.00 89.56 215 ASP A C 1
ATOM 1614 O O . ASP A 1 215 ? -4.955 10.680 -1.390 1.00 89.56 215 ASP A O 1
ATOM 1618 N N . GLY A 1 216 ? -4.186 8.572 -1.234 1.00 91.81 216 GLY A N 1
ATOM 1619 C CA . GLY A 1 216 ? -3.359 8.783 -0.054 1.00 91.81 216 GLY A CA 1
ATOM 1620 C C . GLY A 1 216 ? -4.137 8.866 1.263 1.00 91.81 216 GLY A C 1
ATOM 1621 O O . GLY A 1 216 ? -3.596 9.390 2.235 1.00 91.81 216 GLY A O 1
ATOM 1622 N N . ASN A 1 217 ? -5.399 8.428 1.331 1.00 94.69 217 ASN A N 1
ATOM 1623 C CA . ASN A 1 217 ? -6.133 8.367 2.596 1.00 94.69 217 ASN A CA 1
ATOM 1624 C C . ASN A 1 217 ? -5.525 7.348 3.586 1.00 94.69 217 ASN A C 1
ATOM 1626 O O . ASN A 1 217 ? -4.665 6.529 3.260 1.00 94.69 217 ASN A O 1
ATOM 1630 N N . TRP A 1 218 ? -5.983 7.398 4.837 1.00 97.25 218 TRP A N 1
ATOM 1631 C CA . TRP A 1 218 ? -5.461 6.544 5.906 1.00 97.25 218 TRP A CA 1
ATOM 1632 C C . TRP A 1 218 ? -5.656 5.041 5.658 1.00 97.25 218 TRP A C 1
ATOM 1634 O O . TRP A 1 218 ? -4.823 4.253 6.096 1.00 97.25 218 TRP A O 1
ATOM 1644 N N . LEU A 1 219 ? -6.745 4.625 5.007 1.00 97.06 219 LEU A N 1
ATOM 1645 C CA . LEU A 1 219 ? -7.055 3.213 4.805 1.00 97.06 219 LEU A CA 1
ATOM 1646 C C . LEU A 1 219 ? -6.216 2.639 3.665 1.00 97.06 219 LEU A C 1
ATOM 1648 O O . LEU A 1 219 ? -5.628 1.575 3.841 1.00 97.06 219 LEU A O 1
ATOM 1652 N N . SER A 1 220 ? -6.114 3.345 2.534 1.00 96.06 220 SER A N 1
ATOM 1653 C CA . SER A 1 220 ? -5.301 2.901 1.393 1.00 96.06 220 SER A CA 1
ATOM 1654 C C . SER A 1 220 ? -3.820 2.833 1.763 1.00 96.06 220 SER A C 1
ATOM 1656 O O . SER A 1 220 ? -3.198 1.781 1.615 1.00 96.06 220 SER A O 1
ATOM 1658 N N . GLU A 1 221 ? -3.264 3.898 2.345 1.00 97.62 221 GLU A N 1
ATOM 1659 C CA . GLU A 1 221 ? -1.862 3.909 2.781 1.00 97.62 221 GLU A CA 1
ATOM 1660 C C . GLU A 1 221 ? -1.623 2.976 3.972 1.00 97.62 221 GLU A C 1
ATOM 1662 O O . GLU A 1 221 ? -0.585 2.321 4.052 1.00 97.62 221 GLU A O 1
ATOM 1667 N N . GLY A 1 222 ? -2.591 2.865 4.887 1.00 98.06 222 GLY A N 1
ATOM 1668 C CA . GLY A 1 222 ? -2.516 1.952 6.024 1.00 98.06 222 GLY A CA 1
ATOM 1669 C C . GLY A 1 222 ? -2.466 0.486 5.597 1.00 98.06 222 GLY A C 1
ATOM 1670 O O . GLY A 1 222 ? -1.614 -0.250 6.090 1.00 98.06 222 GLY A O 1
ATOM 1671 N N . LEU A 1 223 ? -3.321 0.063 4.660 1.00 98.06 223 LEU A N 1
ATOM 1672 C CA . LEU A 1 223 ? -3.309 -1.293 4.104 1.00 98.06 223 LEU A CA 1
ATOM 1673 C C . LEU A 1 223 ? -2.014 -1.568 3.335 1.00 98.06 223 LEU A C 1
ATOM 1675 O O . LEU A 1 223 ? -1.355 -2.570 3.612 1.00 98.06 223 LEU A O 1
ATOM 1679 N N . ALA A 1 224 ? -1.611 -0.674 2.429 1.00 98.12 224 ALA A N 1
ATOM 1680 C CA . ALA A 1 224 ? -0.384 -0.838 1.650 1.00 98.12 224 ALA A CA 1
ATOM 1681 C C . ALA A 1 224 ? 0.862 -0.941 2.550 1.00 98.12 224 ALA A C 1
ATOM 1683 O O . ALA A 1 224 ? 1.679 -1.853 2.392 1.00 98.12 224 ALA A O 1
ATOM 1684 N N . THR A 1 225 ? 0.962 -0.087 3.575 1.00 98.31 225 THR A N 1
ATOM 1685 C CA . THR A 1 225 ? 2.061 -0.153 4.544 1.00 98.31 225 THR A CA 1
ATOM 1686 C C . THR A 1 225 ? 1.963 -1.387 5.446 1.00 98.31 225 THR A C 1
ATOM 1688 O O . THR A 1 225 ? 2.990 -1.996 5.728 1.00 98.31 225 THR A O 1
ATOM 1691 N N . ALA A 1 226 ? 0.775 -1.822 5.877 1.00 97.94 226 ALA A N 1
ATOM 1692 C CA . ALA A 1 226 ? 0.633 -3.055 6.660 1.00 97.94 226 ALA A CA 1
ATOM 1693 C C . ALA A 1 226 ? 1.101 -4.292 5.866 1.00 97.94 226 ALA A C 1
ATOM 1695 O O . ALA A 1 226 ? 1.813 -5.139 6.407 1.00 97.94 226 ALA A O 1
ATOM 1696 N N . VAL A 1 227 ? 0.775 -4.367 4.571 1.00 98.12 227 VAL A N 1
ATOM 1697 C CA . VAL A 1 227 ? 1.275 -5.409 3.655 1.00 98.12 227 VAL A CA 1
ATOM 1698 C C . VAL A 1 227 ? 2.800 -5.340 3.534 1.00 98.12 227 VAL A C 1
ATOM 1700 O O . VAL A 1 227 ? 3.486 -6.352 3.704 1.00 98.12 227 VAL A O 1
ATOM 1703 N N . GLN A 1 228 ? 3.355 -4.143 3.320 1.00 97.88 228 GLN A N 1
ATOM 1704 C CA . GLN A 1 228 ? 4.803 -3.931 3.278 1.00 97.88 228 GLN A CA 1
ATOM 1705 C C . GLN A 1 228 ? 5.487 -4.408 4.570 1.00 97.88 228 GLN A C 1
ATOM 1707 O O . GLN A 1 228 ? 6.523 -5.068 4.509 1.00 97.88 228 GLN A O 1
ATOM 1712 N N . LEU A 1 229 ? 4.926 -4.111 5.744 1.00 96.12 229 LEU A N 1
ATOM 1713 C CA . LEU A 1 229 ? 5.516 -4.486 7.033 1.00 96.12 229 LEU A CA 1
ATOM 1714 C C . LEU A 1 229 ? 5.455 -5.986 7.326 1.00 96.12 229 LEU A C 1
ATOM 1716 O O . LEU A 1 229 ? 6.307 -6.477 8.063 1.00 96.12 229 LEU A O 1
ATOM 1720 N N . GLN A 1 230 ? 4.503 -6.719 6.747 1.00 96.69 230 GLN A N 1
ATOM 1721 C CA . GLN A 1 230 ? 4.484 -8.181 6.835 1.00 96.69 230 GLN A CA 1
ATOM 1722 C C . GLN A 1 230 ? 5.616 -8.817 6.017 1.00 96.69 230 GLN A C 1
ATOM 1724 O O . GLN A 1 230 ? 6.226 -9.783 6.469 1.00 96.69 230 GLN A O 1
ATOM 1729 N N . LEU A 1 231 ? 5.945 -8.256 4.848 1.00 96.88 231 LEU A N 1
ATOM 1730 C CA . LEU A 1 231 ? 7.056 -8.735 4.012 1.00 96.88 231 LEU A CA 1
ATOM 1731 C C . LEU A 1 231 ? 8.426 -8.247 4.492 1.00 96.88 231 LEU A C 1
ATOM 1733 O O . LEU A 1 231 ? 9.427 -8.945 4.331 1.00 96.88 231 LEU A O 1
ATOM 1737 N N . PHE A 1 232 ? 8.478 -7.054 5.082 1.00 96.31 232 PHE A N 1
ATOM 1738 C CA . PHE A 1 232 ? 9.705 -6.404 5.533 1.00 96.31 232 PHE A CA 1
ATOM 1739 C C . PHE A 1 232 ? 9.604 -5.998 7.010 1.00 96.31 232 PHE A C 1
ATOM 1741 O O . PHE A 1 232 ? 9.670 -4.807 7.338 1.00 96.31 232 PHE A O 1
ATOM 1748 N N . PRO A 1 233 ? 9.493 -6.970 7.934 1.00 93.12 233 PRO A N 1
ATOM 1749 C CA . PRO A 1 233 ? 9.292 -6.689 9.354 1.00 93.12 233 PRO A CA 1
ATOM 1750 C C . PRO A 1 233 ? 10.444 -5.899 9.985 1.00 93.12 233 PRO A C 1
ATOM 1752 O O . PRO A 1 233 ? 10.230 -5.197 10.967 1.00 93.12 233 PRO A O 1
ATOM 1755 N N . SER A 1 234 ? 11.650 -5.939 9.404 1.00 90.06 234 SER A N 1
ATOM 1756 C CA . SER A 1 234 ? 12.808 -5.154 9.855 1.00 90.06 234 SER A CA 1
ATOM 1757 C C . SER A 1 234 ? 12.680 -3.648 9.611 1.00 90.06 234 SER A C 1
ATOM 1759 O O . SER A 1 234 ? 13.400 -2.875 10.230 1.00 90.06 234 SER A O 1
ATOM 1761 N N . LEU A 1 235 ? 11.783 -3.207 8.721 1.00 89.69 235 LEU A N 1
ATOM 1762 C CA . LEU A 1 235 ? 11.407 -1.788 8.627 1.00 89.69 235 LEU A CA 1
ATOM 1763 C C . LEU A 1 235 ? 10.556 -1.370 9.828 1.00 89.69 235 LEU A C 1
ATOM 1765 O O . LEU A 1 235 ? 10.392 -0.182 10.113 1.00 89.69 235 LEU A O 1
ATOM 1769 N N . GLY A 1 236 ? 10.018 -2.371 10.524 1.00 78.62 236 GLY A N 1
ATOM 1770 C CA . GLY A 1 236 ? 9.261 -2.249 11.737 1.00 78.62 236 GLY A CA 1
ATOM 1771 C C . GLY A 1 236 ? 10.085 -1.974 12.961 1.00 78.62 236 GLY A C 1
ATOM 1772 O O . GLY A 1 236 ? 10.321 -2.859 13.772 1.00 78.62 236 GLY A O 1
ATOM 1773 N N . GLU A 1 237 ? 10.369 -0.698 13.195 1.00 89.56 237 GLU A N 1
ATOM 1774 C CA . GLU A 1 237 ? 10.827 -0.193 14.491 1.00 89.56 237 GLU A CA 1
ATOM 1775 C C . GLU A 1 237 ? 9.680 -0.210 15.533 1.00 89.56 237 GLU A C 1
ATOM 1777 O O . GLU A 1 237 ? 9.377 0.794 16.183 1.00 89.56 237 GLU A O 1
ATOM 1782 N N . ARG A 1 238 ? 9.002 -1.362 15.687 1.00 92.50 238 ARG A N 1
ATOM 1783 C CA . ARG A 1 238 ? 7.775 -1.572 16.484 1.00 92.50 238 ARG A CA 1
ATOM 1784 C C . ARG A 1 238 ? 7.934 -1.076 17.910 1.00 92.50 238 ARG A C 1
ATOM 1786 O O . ARG A 1 238 ? 7.069 -0.375 18.430 1.00 92.50 238 ARG A O 1
ATOM 1793 N N . ARG A 1 239 ? 9.081 -1.381 18.520 1.00 92.81 239 ARG A N 1
ATOM 1794 C CA . ARG A 1 239 ? 9.421 -0.924 19.867 1.00 92.81 239 ARG A CA 1
ATOM 1795 C C . ARG A 1 239 ? 9.521 0.598 19.931 1.00 92.81 239 ARG A C 1
ATOM 1797 O O . ARG A 1 239 ? 8.880 1.210 20.780 1.00 92.81 239 ARG A O 1
ATOM 1804 N N . ALA A 1 240 ? 10.282 1.223 19.031 1.00 93.62 240 ALA A N 1
ATOM 1805 C CA . ALA A 1 240 ? 10.414 2.679 19.005 1.00 93.62 240 ALA A CA 1
ATOM 1806 C C . ALA A 1 240 ? 9.067 3.367 18.723 1.00 93.62 240 ALA A C 1
ATOM 1808 O O . ALA A 1 240 ? 8.773 4.417 19.298 1.00 93.62 240 ALA A O 1
ATOM 1809 N N . TRP A 1 241 ? 8.222 2.765 17.883 1.00 94.62 241 TRP A N 1
ATOM 1810 C CA . TRP A 1 241 ? 6.865 3.245 17.645 1.00 94.62 241 TRP A CA 1
ATOM 1811 C C . TRP A 1 241 ? 5.988 3.152 18.899 1.00 94.62 241 TRP A C 1
ATOM 1813 O O . TRP A 1 241 ? 5.359 4.144 19.273 1.00 94.62 241 TRP A O 1
ATOM 1823 N N . ALA A 1 242 ? 6.015 2.027 19.614 1.00 95.81 242 ALA A N 1
ATOM 1824 C CA . ALA A 1 242 ? 5.287 1.866 20.870 1.00 95.81 242 ALA A CA 1
ATOM 1825 C C . ALA A 1 242 ? 5.717 2.885 21.938 1.00 95.81 242 ALA A C 1
ATOM 1827 O O . ALA A 1 242 ? 4.863 3.471 22.609 1.00 95.81 242 ALA A O 1
ATOM 1828 N N . G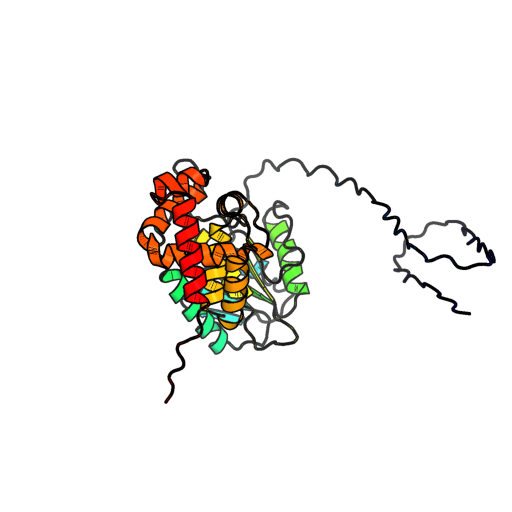LU A 1 243 ? 7.018 3.179 22.046 1.00 96.19 243 GLU A N 1
ATOM 1829 C CA . GLU A 1 243 ? 7.526 4.249 22.916 1.00 96.19 243 GLU A CA 1
ATOM 1830 C C . GLU A 1 243 ? 6.975 5.628 22.520 1.00 96.19 243 GLU A C 1
ATOM 1832 O O . GLU A 1 243 ? 6.548 6.405 23.379 1.00 96.19 243 GLU A O 1
ATOM 1837 N N . ARG A 1 244 ? 6.926 5.939 21.217 1.00 95.88 244 ARG A N 1
ATOM 1838 C CA . ARG A 1 244 ? 6.349 7.198 20.717 1.00 95.88 244 ARG A CA 1
ATOM 1839 C C . ARG A 1 244 ? 4.867 7.312 21.057 1.00 95.88 244 ARG A C 1
ATOM 1841 O O . ARG A 1 244 ? 4.447 8.360 21.545 1.00 95.88 244 ARG A O 1
ATOM 1848 N N . VAL A 1 245 ? 4.089 6.251 20.848 1.00 96.88 245 VAL A N 1
ATOM 1849 C CA . VAL A 1 245 ? 2.653 6.229 21.168 1.00 96.88 245 VAL A CA 1
ATOM 1850 C C . VAL A 1 245 ? 2.420 6.387 22.672 1.00 96.88 245 VAL A C 1
ATOM 1852 O O . VAL A 1 245 ? 1.573 7.190 23.078 1.00 96.88 245 VAL A O 1
ATOM 1855 N N . ARG A 1 246 ? 3.213 5.710 23.516 1.00 96.69 246 ARG A N 1
ATOM 1856 C CA . ARG A 1 246 ? 3.152 5.859 24.981 1.00 96.69 246 ARG A CA 1
ATOM 1857 C C . ARG A 1 246 ? 3.461 7.286 25.428 1.00 96.69 246 ARG A C 1
ATOM 1859 O O . ARG A 1 246 ? 2.785 7.808 26.307 1.00 96.69 246 ARG A O 1
ATOM 1866 N N . ALA A 1 247 ? 4.423 7.936 24.777 1.00 97.56 247 ALA A N 1
ATOM 1867 C CA . ALA A 1 247 ? 4.768 9.335 25.013 1.00 9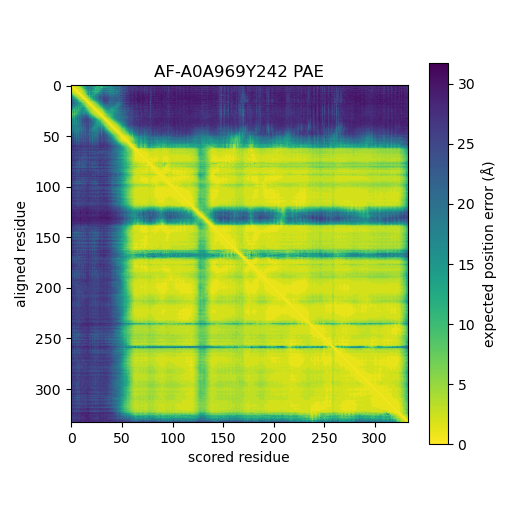7.56 247 ALA A CA 1
ATOM 1868 C C . ALA A 1 247 ? 3.767 10.344 24.408 1.00 97.56 247 ALA A C 1
ATOM 1870 O O . ALA A 1 247 ? 4.027 11.546 24.444 1.00 97.56 247 ALA A O 1
ATOM 1871 N N . GLY A 1 248 ? 2.660 9.890 23.808 1.00 96.81 248 GLY A N 1
ATOM 1872 C CA . GLY A 1 248 ? 1.670 10.769 23.177 1.00 96.81 248 GLY A CA 1
ATOM 1873 C C . GLY A 1 248 ? 2.131 11.397 21.857 1.00 96.81 248 GLY A C 1
ATOM 1874 O O . GLY A 1 248 ? 1.536 12.366 21.400 1.00 96.81 248 GLY A O 1
ATOM 1875 N N . LYS A 1 249 ? 3.198 10.878 21.235 1.00 96.69 249 LYS A N 1
ATOM 1876 C CA . LYS A 1 249 ? 3.814 11.424 20.012 1.00 96.69 249 LYS A CA 1
ATOM 1877 C C . LYS A 1 249 ? 3.233 10.796 18.743 1.00 96.69 249 LYS A C 1
ATOM 1879 O O . LYS A 1 249 ? 3.950 10.148 17.975 1.00 96.69 249 LYS A O 1
ATOM 1884 N N . PHE A 1 250 ? 1.942 11.004 18.529 1.00 96.19 250 PHE A N 1
ATOM 1885 C CA . PHE A 1 250 ? 1.187 10.543 17.362 1.00 96.19 250 PHE A CA 1
ATOM 1886 C C . PHE A 1 250 ? 0.082 11.567 17.034 1.00 96.19 250 PHE A C 1
ATOM 1888 O O . PHE A 1 250 ? -0.194 12.453 17.847 1.00 96.19 250 PHE A O 1
ATOM 1895 N N . VAL A 1 251 ? -0.522 11.510 15.843 1.00 96.38 251 VAL A N 1
ATOM 1896 C CA . VAL A 1 251 ? -1.629 12.429 15.501 1.00 96.38 251 VAL A CA 1
ATOM 1897 C C . VAL A 1 251 ? -2.952 11.871 16.033 1.00 96.38 251 VAL A C 1
ATOM 1899 O O . VAL A 1 251 ? -3.135 10.662 15.979 1.00 96.38 251 VAL A O 1
ATOM 1902 N N . PRO A 1 252 ? -3.907 12.676 16.523 1.00 97.00 252 PRO A N 1
ATOM 1903 C CA . PRO A 1 252 ? -5.200 12.141 16.962 1.00 97.00 252 PRO A CA 1
ATOM 1904 C C . PRO A 1 252 ? -5.864 11.281 15.874 1.00 97.00 252 PRO A C 1
ATOM 1906 O O . PRO A 1 252 ? -5.862 11.689 14.713 1.00 97.00 252 PRO A O 1
ATOM 1909 N N . LEU A 1 253 ? -6.446 10.123 16.227 1.00 97.69 253 LEU A N 1
ATOM 1910 C CA . LEU A 1 253 ? -6.990 9.178 15.232 1.00 97.69 253 LEU A CA 1
ATOM 1911 C C . LEU A 1 253 ? -8.063 9.807 14.341 1.00 97.69 253 LEU A C 1
ATOM 1913 O O . LEU A 1 253 ? -8.060 9.584 13.136 1.00 97.69 253 LEU A O 1
ATOM 1917 N N . LYS A 1 254 ? -8.904 10.684 14.900 1.00 96.00 254 LYS A N 1
ATOM 1918 C CA . LYS A 1 254 ? -9.862 11.461 14.108 1.00 96.00 254 LYS A CA 1
ATOM 1919 C C . LYS A 1 254 ? -9.175 12.263 13.005 1.00 96.00 254 LYS A C 1
ATOM 1921 O O . LYS A 1 254 ? -9.597 12.206 11.862 1.00 96.00 254 LYS A O 1
ATOM 1926 N N . ARG A 1 255 ? -8.087 12.968 13.333 1.00 95.12 255 ARG A N 1
ATOM 1927 C CA . ARG A 1 255 ? -7.315 13.737 12.348 1.00 95.12 255 ARG A CA 1
ATOM 1928 C C . ARG A 1 255 ? -6.617 12.823 11.345 1.00 95.12 255 ARG A C 1
ATOM 1930 O O . ARG A 1 255 ? -6.556 13.179 10.178 1.00 95.12 255 ARG A O 1
ATOM 1937 N N . LEU A 1 256 ? -6.090 11.679 11.788 1.00 96.81 256 LEU A N 1
ATOM 1938 C CA . LEU A 1 256 ? -5.494 10.685 10.893 1.00 96.81 256 LEU A CA 1
ATOM 1939 C C . LEU A 1 256 ? -6.493 10.262 9.810 1.00 96.81 256 LEU A C 1
ATOM 1941 O O . LEU A 1 256 ? -6.142 10.269 8.638 1.00 96.81 256 LEU A O 1
ATOM 1945 N N . MET A 1 257 ? -7.724 9.940 10.217 1.00 96.56 257 MET A N 1
ATOM 1946 C CA . MET A 1 257 ? -8.767 9.433 9.324 1.00 96.56 257 MET A CA 1
ATOM 1947 C C . MET A 1 257 ? -9.410 10.510 8.442 1.00 96.56 257 MET A C 1
ATOM 1949 O O . MET A 1 257 ? -9.945 10.185 7.391 1.00 96.56 257 MET A O 1
ATOM 1953 N N . ASP A 1 258 ? -9.351 11.773 8.864 1.00 92.19 258 ASP A N 1
ATOM 1954 C CA . ASP A 1 258 ? -9.912 12.932 8.152 1.00 92.19 258 ASP A CA 1
ATOM 1955 C C . ASP A 1 258 ? -8.922 13.569 7.155 1.00 92.19 258 ASP A C 1
ATOM 1957 O O . ASP A 1 258 ? -9.289 14.400 6.329 1.00 92.19 258 ASP A O 1
ATOM 1961 N N . THR A 1 259 ? -7.633 13.219 7.234 1.00 77.00 259 THR A N 1
ATOM 1962 C CA . THR A 1 259 ? -6.597 13.819 6.382 1.00 77.00 259 THR A CA 1
ATOM 1963 C C . THR A 1 259 ? -6.460 13.046 5.071 1.00 77.00 259 THR A C 1
ATOM 1965 O O . THR A 1 259 ? -6.068 11.881 5.085 1.00 77.00 259 THR A O 1
ATOM 1968 N N . ALA A 1 260 ? -6.672 13.721 3.940 1.00 77.06 260 ALA A N 1
ATOM 1969 C CA . ALA A 1 260 ? -6.292 13.233 2.616 1.00 77.06 260 ALA A CA 1
ATOM 1970 C C . ALA A 1 260 ? -5.657 14.376 1.789 1.00 77.06 260 ALA A C 1
ATOM 1972 O O . ALA A 1 260 ? -6.268 15.443 1.671 1.00 77.06 260 ALA A O 1
ATOM 1973 N N . PRO A 1 261 ? -4.442 14.202 1.229 1.00 88.50 261 PRO A N 1
ATOM 1974 C CA . PRO A 1 261 ? -3.564 13.035 1.355 1.00 88.50 261 PRO A CA 1
ATOM 1975 C C . PRO A 1 261 ? -2.829 12.990 2.706 1.00 88.50 261 PRO A C 1
ATOM 1977 O O . PRO A 1 261 ? -2.464 14.023 3.277 1.00 88.50 261 PRO A O 1
ATOM 1980 N N . LEU A 1 262 ? -2.574 11.783 3.207 1.00 92.25 262 LEU A N 1
ATOM 1981 C CA . LEU A 1 262 ? -1.794 11.537 4.410 1.00 92.25 262 LEU A CA 1
ATOM 1982 C C . LEU A 1 262 ? -0.302 11.779 4.138 1.00 92.25 262 LEU A C 1
ATOM 1984 O O . LEU A 1 262 ? 0.250 11.363 3.126 1.00 92.25 262 LEU A O 1
ATOM 1988 N N . GLU A 1 263 ? 0.395 12.441 5.062 1.00 91.56 263 GLU A N 1
ATOM 1989 C CA . GLU A 1 263 ? 1.845 12.607 4.930 1.00 91.56 263 GLU A CA 1
ATOM 1990 C C . GLU A 1 263 ? 2.576 11.294 5.259 1.00 91.56 263 GLU A C 1
ATOM 1992 O O . GLU A 1 263 ? 2.273 10.664 6.272 1.00 91.56 263 GLU A O 1
ATOM 1997 N N . GLY A 1 264 ? 3.617 10.935 4.494 1.00 90.94 264 GLY A N 1
ATOM 1998 C CA . GLY A 1 264 ? 4.342 9.658 4.644 1.00 90.94 264 GLY A CA 1
ATOM 1999 C C . GLY A 1 264 ? 4.826 9.335 6.067 1.00 90.94 264 GLY A C 1
ATOM 2000 O O . GLY A 1 264 ? 4.827 8.183 6.494 1.00 90.94 264 GLY A O 1
ATOM 2001 N N . ARG A 1 265 ? 5.145 10.352 6.882 1.00 92.94 265 ARG A N 1
ATOM 2002 C CA . ARG A 1 265 ? 5.514 10.165 8.304 1.00 92.94 265 ARG A CA 1
ATOM 2003 C C . ARG A 1 265 ? 4.390 9.584 9.181 1.00 92.94 265 ARG A C 1
ATOM 2005 O O . ARG A 1 265 ? 4.648 9.229 10.332 1.00 92.94 265 ARG A O 1
ATOM 2012 N N . HIS A 1 266 ? 3.158 9.553 8.679 1.00 95.44 266 HIS A N 1
ATOM 2013 C CA . HIS A 1 266 ? 1.966 9.050 9.356 1.00 95.44 266 HIS A CA 1
ATOM 2014 C C . HIS A 1 266 ? 1.512 7.678 8.834 1.00 95.44 266 HIS A C 1
ATOM 2016 O O . HIS A 1 266 ? 0.653 7.072 9.471 1.00 95.44 266 HIS A O 1
ATOM 2022 N N . TYR A 1 267 ? 2.119 7.143 7.767 1.00 95.75 267 TYR A N 1
ATOM 2023 C CA . TYR A 1 267 ? 1.763 5.828 7.206 1.00 95.75 267 TYR A CA 1
ATOM 2024 C C . TYR A 1 267 ? 1.912 4.713 8.239 1.00 95.75 267 TYR A C 1
ATOM 2026 O O . TYR A 1 267 ? 1.038 3.875 8.393 1.00 95.75 267 TYR A O 1
ATOM 2034 N N . TRP A 1 268 ? 2.958 4.784 9.061 1.00 95.00 268 TRP A N 1
ATOM 2035 C CA . TRP A 1 268 ? 3.164 3.886 10.197 1.00 95.00 268 TRP A CA 1
ATOM 2036 C C . TRP A 1 268 ? 2.000 3.853 11.190 1.00 95.00 268 TRP A C 1
ATOM 2038 O O . TRP A 1 268 ? 1.608 2.802 11.700 1.00 95.00 268 TRP A O 1
ATOM 2048 N N . GLN A 1 269 ? 1.435 5.022 11.478 1.00 97.50 269 GLN A N 1
ATOM 2049 C CA . GLN A 1 269 ? 0.293 5.116 12.369 1.00 97.50 269 GLN A CA 1
ATOM 2050 C C . GLN A 1 269 ? -0.953 4.510 11.719 1.00 97.50 269 GLN A C 1
ATOM 2052 O O . GLN A 1 269 ? -1.660 3.752 12.378 1.00 97.50 269 GLN A O 1
ATOM 2057 N N . ALA A 1 270 ? -1.183 4.803 10.438 1.00 98.00 270 ALA A N 1
ATOM 2058 C CA . ALA A 1 270 ? -2.273 4.225 9.662 1.00 98.00 270 ALA A CA 1
ATOM 2059 C C . ALA A 1 270 ? -2.164 2.694 9.562 1.00 98.00 270 ALA A C 1
ATOM 2061 O O . ALA A 1 270 ? -3.137 2.000 9.837 1.00 98.00 270 ALA A O 1
ATOM 2062 N N . ALA A 1 271 ? -0.968 2.165 9.297 1.00 98.12 271 ALA A N 1
ATOM 2063 C CA . ALA A 1 271 ? -0.706 0.732 9.238 1.00 98.12 271 ALA A CA 1
ATOM 2064 C C . ALA A 1 271 ? -1.043 0.035 10.556 1.00 98.12 271 ALA A C 1
ATOM 2066 O O . ALA A 1 271 ? -1.798 -0.925 10.564 1.00 98.12 271 ALA A O 1
ATOM 2067 N N . THR A 1 272 ? -0.574 0.563 11.692 1.00 98.00 272 THR A N 1
ATOM 2068 C CA . THR A 1 272 ? -0.901 -0.036 13.003 1.00 98.00 272 THR A CA 1
ATOM 2069 C C . THR A 1 272 ? -2.373 0.091 13.395 1.00 98.00 272 THR A C 1
ATOM 2071 O O . THR A 1 272 ? -2.866 -0.712 14.185 1.00 98.00 272 THR A O 1
ATOM 2074 N N . LEU A 1 273 ? -3.091 1.088 12.867 1.00 98.44 273 LEU A N 1
ATOM 2075 C CA . LEU A 1 273 ? -4.545 1.155 13.008 1.00 98.44 273 LEU A CA 1
ATOM 2076 C C . LEU A 1 273 ? -5.212 0.046 12.186 1.00 98.44 273 LEU A C 1
ATOM 2078 O O . LEU A 1 273 ? -6.049 -0.675 12.719 1.00 98.44 273 LEU A O 1
ATOM 2082 N N . VAL A 1 274 ? -4.807 -0.129 10.928 1.00 98.38 274 VAL A N 1
ATOM 2083 C CA . VAL A 1 274 ? -5.311 -1.187 10.041 1.00 98.38 274 VAL A CA 1
ATOM 2084 C C . VAL A 1 274 ? -4.989 -2.583 10.574 1.00 98.38 274 VAL A C 1
ATOM 2086 O O . VAL A 1 274 ? -5.853 -3.448 10.546 1.00 98.38 274 VAL A O 1
ATOM 2089 N N . GLU A 1 275 ? -3.797 -2.812 11.120 1.00 97.94 275 GLU A N 1
ATOM 2090 C CA . GLU A 1 275 ? -3.426 -4.082 11.757 1.00 97.94 275 GLU A CA 1
ATOM 2091 C C . GLU A 1 275 ? -4.328 -4.411 12.952 1.00 97.94 275 GLU A C 1
ATOM 2093 O O . GLU A 1 275 ? -4.761 -5.554 13.091 1.00 97.94 275 GLU A O 1
ATOM 2098 N N . MET A 1 276 ? -4.670 -3.414 13.777 1.00 98.25 276 MET A N 1
ATOM 2099 C CA . MET A 1 276 ? -5.648 -3.589 14.854 1.00 98.25 276 MET A CA 1
ATOM 2100 C C . MET A 1 276 ? -7.032 -3.932 14.294 1.00 98.25 276 MET A C 1
ATOM 2102 O O . MET A 1 276 ? -7.671 -4.851 14.793 1.00 98.25 276 MET A O 1
ATOM 2106 N N . LEU A 1 277 ? -7.477 -3.264 13.224 1.00 98.06 277 LEU A N 1
ATOM 2107 C CA . LEU A 1 277 ? -8.753 -3.593 12.580 1.00 98.06 277 LEU A CA 1
ATOM 2108 C C . LEU A 1 277 ? -8.748 -5.008 11.985 1.00 98.06 277 LEU A C 1
ATOM 2110 O O . LEU A 1 277 ? -9.716 -5.736 12.154 1.00 98.06 277 LEU A O 1
ATOM 2114 N N . LEU A 1 278 ? -7.659 -5.434 11.344 1.00 96.94 278 LEU A N 1
ATOM 2115 C CA . LEU A 1 278 ? -7.509 -6.788 10.802 1.00 96.94 278 LEU A CA 1
ATOM 2116 C C . LEU A 1 278 ? -7.507 -7.865 11.895 1.00 96.94 278 LEU A C 1
ATOM 2118 O O . LEU A 1 278 ? -7.966 -8.979 11.643 1.00 96.94 278 LEU A O 1
ATOM 2122 N N . ALA A 1 279 ? -6.981 -7.546 13.080 1.00 97.12 279 ALA A N 1
ATOM 2123 C CA . ALA A 1 279 ? -6.917 -8.461 14.214 1.00 97.12 279 ALA A CA 1
ATOM 2124 C C . ALA A 1 279 ? -8.247 -8.544 14.980 1.00 97.12 279 ALA A C 1
ATOM 2126 O O . ALA A 1 279 ? -8.749 -9.641 15.216 1.00 97.12 279 ALA A O 1
ATOM 2127 N N . ASP A 1 280 ? -8.820 -7.394 15.337 1.00 97.75 280 ASP A N 1
ATOM 2128 C CA . ASP A 1 280 ? -9.904 -7.303 16.322 1.00 97.75 280 ASP A CA 1
ATOM 2129 C C . ASP A 1 280 ? -11.271 -6.976 15.694 1.00 97.75 280 ASP A C 1
ATOM 2131 O O . ASP A 1 280 ? -12.306 -7.209 16.314 1.00 97.75 280 ASP A O 1
ATOM 2135 N N . HIS A 1 281 ? -11.289 -6.452 14.463 1.00 97.31 281 HIS A N 1
ATOM 2136 C CA . HIS A 1 281 ? -12.493 -5.986 13.753 1.00 97.31 281 HIS A CA 1
ATOM 2137 C C . HIS A 1 281 ? -12.542 -6.493 12.307 1.00 97.31 281 HIS A C 1
ATOM 2139 O O . HIS A 1 281 ? -13.053 -5.816 11.412 1.00 97.31 281 HIS A O 1
ATOM 2145 N N . ARG A 1 282 ? -11.990 -7.690 12.073 1.00 96.31 282 ARG A N 1
ATOM 2146 C CA . ARG A 1 282 ? -11.794 -8.275 10.739 1.00 96.31 282 ARG A CA 1
ATOM 2147 C C . ARG A 1 282 ? -13.077 -8.2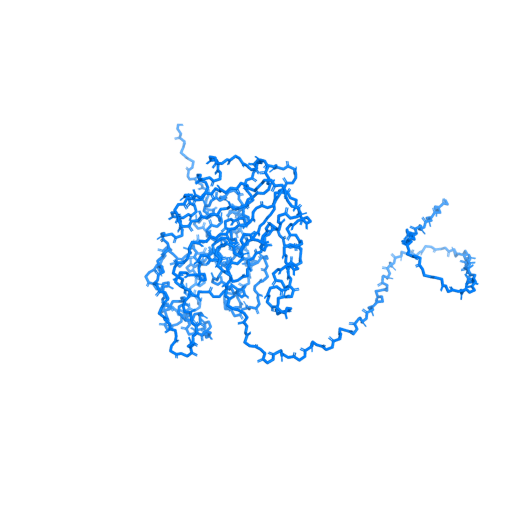79 9.905 1.00 96.31 282 ARG A C 1
ATOM 2149 O O . ARG A 1 282 ? -13.053 -7.890 8.741 1.00 96.31 282 ARG A O 1
ATOM 2156 N N . ASP A 1 283 ? -14.187 -8.668 10.525 1.00 95.56 283 ASP A N 1
ATOM 2157 C CA . ASP A 1 283 ? -15.493 -8.800 9.871 1.00 95.56 283 ASP A CA 1
ATOM 2158 C C . ASP A 1 283 ? -16.125 -7.445 9.513 1.00 95.56 283 ASP A C 1
ATOM 2160 O O . ASP A 1 283 ? -16.974 -7.372 8.628 1.00 95.56 283 ASP A O 1
ATOM 2164 N N . ALA A 1 284 ? -15.704 -6.358 10.170 1.00 95.81 284 ALA A N 1
ATOM 2165 C CA . ALA A 1 284 ? -16.180 -5.007 9.879 1.00 95.81 284 ALA A CA 1
ATOM 2166 C C . ALA A 1 284 ? -15.395 -4.331 8.743 1.00 95.81 284 ALA A C 1
ATOM 2168 O O . ALA A 1 284 ? -15.849 -3.316 8.212 1.00 95.81 284 ALA A O 1
ATOM 2169 N N . LEU A 1 285 ? -14.229 -4.864 8.352 1.00 94.56 285 LEU A N 1
ATOM 2170 C CA . LEU A 1 285 ? -13.350 -4.216 7.378 1.00 94.56 285 LEU A CA 1
ATOM 2171 C C . LEU A 1 285 ? -14.003 -3.978 6.002 1.00 94.56 285 LEU A C 1
ATOM 2173 O O . LEU A 1 285 ? -13.812 -2.876 5.484 1.00 94.56 285 LEU A O 1
ATOM 2177 N N . PRO A 1 286 ? -14.807 -4.901 5.426 1.00 93.44 286 PRO A N 1
ATOM 2178 C CA . PRO A 1 286 ? -15.556 -4.609 4.203 1.00 93.44 286 PRO A CA 1
ATOM 2179 C C . PRO A 1 286 ? -16.433 -3.357 4.327 1.00 93.44 286 PRO A C 1
ATOM 2181 O O . PRO A 1 286 ? -16.362 -2.464 3.491 1.00 93.44 286 PRO A O 1
ATOM 2184 N N . ALA A 1 287 ? -17.191 -3.236 5.419 1.00 93.69 287 ALA A N 1
ATOM 2185 C CA . ALA A 1 287 ? -18.073 -2.092 5.635 1.00 93.69 287 ALA A CA 1
ATOM 2186 C C . ALA A 1 287 ? -17.293 -0.790 5.894 1.00 93.69 287 ALA A C 1
ATOM 2188 O O . ALA A 1 287 ? -17.753 0.295 5.537 1.00 93.69 287 ALA A O 1
ATOM 2189 N N . VAL A 1 288 ? -16.104 -0.877 6.501 1.00 94.94 288 VAL A N 1
ATOM 2190 C CA . VAL A 1 288 ? -15.195 0.272 6.656 1.00 94.94 288 VAL A CA 1
ATOM 2191 C C . VAL A 1 288 ? -14.674 0.731 5.295 1.00 94.94 288 VAL A C 1
ATOM 2193 O O . VAL A 1 288 ? -14.639 1.932 5.038 1.00 94.94 288 VAL A O 1
ATOM 2196 N N . LEU A 1 289 ? -14.292 -0.205 4.426 1.00 93.19 289 LEU A N 1
ATOM 2197 C CA . LEU A 1 289 ? -13.824 0.079 3.072 1.00 93.19 289 LEU A CA 1
ATOM 2198 C C . LEU A 1 289 ? -14.911 0.758 2.231 1.00 93.19 289 LEU A C 1
ATOM 2200 O O . LEU A 1 289 ? -14.639 1.792 1.616 1.00 93.19 289 LEU A O 1
ATOM 2204 N N . ASP A 1 290 ? -16.137 0.237 2.269 1.00 91.19 290 ASP A N 1
ATOM 2205 C CA . ASP A 1 290 ? -17.290 0.850 1.603 1.00 91.19 290 ASP A CA 1
ATOM 2206 C C . ASP A 1 290 ? -17.523 2.273 2.125 1.00 91.19 290 ASP A C 1
ATOM 2208 O O . ASP A 1 290 ? -17.626 3.222 1.352 1.00 91.19 290 ASP A O 1
ATOM 2212 N N . ALA A 1 291 ? -17.506 2.457 3.449 1.00 92.88 291 ALA A N 1
ATOM 2213 C CA . ALA A 1 291 ? -17.704 3.763 4.065 1.00 92.88 291 ALA A CA 1
ATOM 2214 C C . ALA A 1 291 ? -16.614 4.785 3.691 1.00 92.88 291 ALA A C 1
ATOM 2216 O O . ALA A 1 291 ? -16.932 5.955 3.475 1.00 92.88 291 ALA A O 1
ATOM 2217 N N . VAL A 1 292 ? -15.346 4.370 3.600 1.00 92.38 292 VAL A N 1
ATOM 2218 C CA . VAL A 1 292 ? -14.252 5.242 3.134 1.00 92.38 292 VAL A CA 1
ATOM 2219 C C . VAL A 1 292 ? -14.423 5.584 1.655 1.00 92.38 292 VAL A C 1
ATOM 2221 O O . VAL A 1 292 ? -14.278 6.747 1.284 1.00 92.38 292 VAL A O 1
ATOM 2224 N N . THR A 1 293 ? -14.780 4.607 0.821 1.00 88.44 293 THR A N 1
ATOM 2225 C CA . THR A 1 293 ? -14.990 4.799 -0.626 1.00 88.44 293 THR A CA 1
ATOM 2226 C C . THR A 1 293 ? -16.171 5.734 -0.912 1.00 88.44 293 THR A C 1
ATOM 2228 O O . THR A 1 293 ? -16.095 6.571 -1.810 1.00 88.44 293 THR A O 1
ATOM 2231 N N . ASP A 1 294 ? -17.221 5.664 -0.092 1.00 89.50 294 ASP A N 1
ATOM 2232 C CA . ASP A 1 294 ? -18.370 6.576 -0.111 1.00 89.50 294 ASP A CA 1
ATOM 2233 C C . ASP A 1 294 ? -18.048 7.981 0.439 1.00 89.50 294 ASP A C 1
ATOM 2235 O O . ASP A 1 294 ? -18.905 8.868 0.422 1.00 89.50 294 ASP A O 1
ATOM 2239 N N . GLY A 1 295 ? -16.835 8.203 0.956 1.00 90.31 295 GLY A N 1
ATOM 2240 C CA . GLY A 1 295 ? -16.422 9.475 1.545 1.00 90.31 295 GLY A CA 1
ATOM 2241 C C . GLY A 1 295 ? -17.137 9.797 2.858 1.00 90.31 295 GLY A C 1
ATOM 2242 O O . GLY A 1 295 ? -17.372 10.970 3.161 1.00 90.31 295 GLY A O 1
ATOM 2243 N N . ARG A 1 296 ? -17.532 8.779 3.635 1.00 93.38 296 ARG A N 1
ATOM 2244 C CA . ARG A 1 296 ? -18.190 8.994 4.929 1.00 93.38 296 ARG A CA 1
ATOM 2245 C C . ARG A 1 296 ? -17.253 9.673 5.922 1.00 93.38 296 ARG A C 1
ATOM 2247 O O . ARG A 1 296 ? -16.058 9.397 5.984 1.00 93.38 296 ARG A O 1
ATOM 2254 N N . ASP A 1 297 ? -17.846 10.516 6.764 1.00 94.62 297 ASP A N 1
ATOM 2255 C CA . ASP A 1 297 ? -17.145 11.174 7.864 1.00 94.62 297 ASP A CA 1
ATOM 2256 C C . ASP A 1 297 ? -16.536 10.138 8.839 1.00 94.62 297 ASP A C 1
ATOM 2258 O O . ASP A 1 297 ? -17.205 9.160 9.203 1.00 94.62 297 ASP A O 1
ATOM 2262 N N . PRO A 1 298 ? -15.301 10.354 9.333 1.00 96.12 298 PRO A N 1
ATOM 2263 C CA . PRO A 1 298 ? -14.653 9.433 10.261 1.00 96.12 298 PRO A CA 1
ATOM 2264 C C . PRO A 1 298 ? -15.443 9.127 11.539 1.00 96.12 298 PRO A C 1
ATOM 2266 O O . PRO A 1 298 ? -15.299 8.032 12.081 1.00 96.12 298 PRO A O 1
ATOM 2269 N N . ASN A 1 299 ? -16.267 10.055 12.053 1.00 97.12 299 ASN A N 1
ATOM 2270 C CA . ASN A 1 299 ? -17.095 9.764 13.227 1.00 97.12 299 ASN A CA 1
ATOM 2271 C C . ASN A 1 299 ? -18.144 8.707 12.878 1.00 97.12 299 ASN A C 1
ATOM 2273 O O . ASN A 1 299 ? -18.287 7.767 13.648 1.00 97.12 299 ASN A O 1
ATOM 2277 N N . ALA A 1 300 ? -18.804 8.815 11.720 1.00 97.06 300 ALA A N 1
ATOM 2278 C CA . ALA A 1 300 ? -19.782 7.826 11.268 1.00 97.06 300 ALA A CA 1
ATOM 2279 C C . ALA A 1 300 ? -19.140 6.442 11.084 1.00 97.06 300 ALA A C 1
ATOM 2281 O O . ALA A 1 300 ? -19.693 5.442 11.534 1.00 97.06 300 ALA A O 1
ATOM 2282 N N . ILE A 1 301 ? -17.928 6.376 10.518 1.00 97.25 301 ILE A N 1
ATOM 2283 C CA . ILE A 1 301 ? -17.167 5.118 10.416 1.00 97.25 301 ILE A CA 1
ATOM 2284 C C . ILE A 1 301 ? -16.944 4.513 11.811 1.00 97.25 301 ILE A C 1
ATOM 2286 O O . ILE A 1 301 ? -17.225 3.340 12.044 1.00 97.25 301 ILE A O 1
ATOM 2290 N N . VAL A 1 302 ? -16.480 5.307 12.777 1.00 98.12 302 VAL A N 1
ATOM 2291 C CA . VAL A 1 302 ? -16.200 4.797 14.126 1.00 98.12 302 VAL A CA 1
ATOM 2292 C C . VAL A 1 302 ? -17.473 4.404 14.881 1.00 98.12 302 VAL A C 1
ATOM 2294 O O . VAL A 1 302 ? -17.490 3.358 15.526 1.00 98.12 302 VAL A O 1
ATOM 2297 N N . THR A 1 303 ? -18.538 5.204 14.821 1.00 97.88 303 THR A N 1
ATOM 2298 C CA . THR A 1 303 ? -19.732 4.981 15.649 1.00 97.88 303 THR A CA 1
ATOM 2299 C C . THR A 1 303 ? -20.745 4.041 15.020 1.00 97.88 303 THR A C 1
ATOM 2301 O O . THR A 1 303 ? -21.353 3.254 15.738 1.00 97.88 303 THR A O 1
ATOM 2304 N N . GLU A 1 304 ? -20.950 4.119 13.708 1.00 97.88 304 GLU A N 1
ATOM 2305 C CA . GLU A 1 304 ? -21.999 3.363 13.013 1.00 97.88 304 GLU A CA 1
ATOM 2306 C C . GLU A 1 304 ? -21.460 2.074 12.399 1.00 97.88 304 GLU A C 1
ATOM 2308 O O . GLU A 1 304 ? -22.142 1.056 12.454 1.00 97.88 304 GLU A O 1
ATOM 2313 N N . VAL A 1 305 ? -20.242 2.100 11.841 1.00 97.25 305 VAL A N 1
ATOM 2314 C CA . VAL A 1 305 ? -19.645 0.916 11.200 1.00 97.25 305 VAL A CA 1
ATOM 2315 C C . VAL A 1 305 ? -18.917 0.052 12.225 1.00 97.25 305 VAL A C 1
ATOM 2317 O O . VAL A 1 305 ? -19.203 -1.134 12.341 1.00 97.25 305 VAL A O 1
ATOM 2320 N N . LEU A 1 306 ? -18.006 0.640 13.007 1.00 97.81 306 LEU A N 1
ATOM 2321 C CA . LEU A 1 306 ? -17.266 -0.106 14.034 1.00 97.81 306 LEU A CA 1
ATOM 2322 C C . LEU A 1 306 ? -18.070 -0.302 15.331 1.00 97.81 306 LEU A C 1
ATOM 2324 O O . LEU A 1 306 ? -17.705 -1.138 16.153 1.00 97.81 306 LEU A O 1
ATOM 2328 N N . GLY A 1 307 ? -19.138 0.472 15.556 1.00 97.94 307 GLY A N 1
ATOM 2329 C CA . GLY A 1 307 ? -19.902 0.412 16.808 1.00 97.94 307 GLY A CA 1
ATOM 2330 C C . GLY A 1 307 ? -19.098 0.864 18.036 1.00 97.94 307 GLY A C 1
ATOM 2331 O O . GLY A 1 307 ? -19.366 0.429 19.158 1.00 97.94 307 GLY A O 1
ATOM 2332 N N . LEU A 1 308 ? -18.081 1.710 17.842 1.00 98.44 308 LEU A N 1
ATOM 2333 C CA . LEU A 1 308 ? -17.154 2.159 18.879 1.00 98.44 308 LEU A CA 1
ATOM 2334 C C . LEU A 1 308 ? -17.310 3.651 19.185 1.00 98.44 308 LEU A C 1
ATOM 2336 O O . LEU A 1 308 ? -17.902 4.433 18.450 1.00 98.44 308 LEU A O 1
ATOM 2340 N N . THR A 1 309 ? -16.702 4.073 20.290 1.00 98.38 309 THR A N 1
ATOM 2341 C CA . THR A 1 309 ? -16.418 5.492 20.541 1.00 98.38 309 THR A CA 1
ATOM 2342 C C . THR A 1 309 ? -14.972 5.802 20.168 1.00 98.38 309 THR A C 1
ATOM 2344 O O . THR A 1 309 ? -14.116 4.915 20.210 1.00 98.38 309 THR A O 1
ATOM 2347 N N . TRP A 1 310 ? -14.652 7.073 19.904 1.00 97.81 310 TRP A N 1
ATOM 2348 C CA . TRP A 1 310 ? -13.265 7.504 19.674 1.00 97.81 310 TRP A CA 1
ATOM 2349 C C . TRP A 1 310 ? -12.308 7.105 20.804 1.00 97.81 310 TRP A C 1
ATOM 2351 O O . TRP A 1 310 ? -11.186 6.674 20.554 1.00 97.81 310 TRP A O 1
ATOM 2361 N N . LEU A 1 311 ? -12.767 7.195 22.056 1.00 98.00 311 LEU A N 1
ATOM 2362 C CA . LEU A 1 311 ? -11.980 6.765 23.209 1.00 98.00 311 LEU A CA 1
ATOM 2363 C C . LEU A 1 311 ? -11.737 5.249 23.197 1.00 98.00 311 LEU A C 1
ATOM 2365 O O . LEU A 1 311 ? -10.649 4.798 23.553 1.00 98.00 311 LEU A O 1
ATOM 2369 N N . ALA A 1 312 ? -12.739 4.458 22.801 1.00 98.31 312 ALA A N 1
ATOM 2370 C CA . ALA A 1 312 ? -12.612 3.008 22.723 1.00 98.31 312 ALA A CA 1
ATOM 2371 C C . ALA A 1 312 ? -11.637 2.580 21.617 1.00 98.31 312 ALA A C 1
ATOM 2373 O O . ALA A 1 312 ? -10.730 1.802 21.911 1.00 98.31 312 ALA A O 1
ATOM 2374 N N . VAL A 1 313 ? -11.771 3.121 20.398 1.00 98.44 313 VAL A N 1
ATOM 2375 C CA . VAL A 1 313 ? -10.872 2.782 19.279 1.00 98.44 313 VAL A CA 1
ATOM 2376 C C . VAL A 1 313 ? -9.437 3.234 19.554 1.00 98.44 313 VAL A C 1
ATOM 2378 O O . VAL A 1 313 ? -8.507 2.464 19.331 1.00 98.44 313 VAL A O 1
ATOM 2381 N N . GLU A 1 314 ? -9.223 4.422 20.137 1.00 98.50 314 GLU A N 1
ATOM 2382 C CA . GLU A 1 314 ? -7.871 4.865 20.498 1.00 98.50 314 GLU A CA 1
ATOM 2383 C C . GLU A 1 314 ? -7.252 3.970 21.577 1.00 98.50 314 GLU A C 1
ATOM 2385 O O . GLU A 1 314 ? -6.079 3.605 21.484 1.00 98.50 314 GLU A O 1
ATOM 2390 N N . ARG A 1 315 ? -8.029 3.574 22.592 1.00 98.38 315 ARG A N 1
ATOM 2391 C CA . ARG A 1 315 ? -7.555 2.658 23.635 1.00 98.38 315 ARG A CA 1
ATOM 2392 C C . ARG A 1 315 ? -7.183 1.289 23.061 1.00 98.38 315 ARG A C 1
ATOM 2394 O O . ARG A 1 315 ? -6.131 0.770 23.426 1.00 98.38 315 ARG A O 1
ATOM 2401 N N . GLN A 1 316 ? -8.017 0.722 22.188 1.00 98.56 316 GLN A N 1
ATOM 2402 C CA . GLN A 1 316 ? -7.745 -0.559 21.523 1.00 98.56 316 GLN A CA 1
ATOM 2403 C C . GLN A 1 316 ? -6.492 -0.472 20.647 1.00 98.56 316 GLN A C 1
ATOM 2405 O O . GLN A 1 316 ? -5.570 -1.265 20.817 1.00 98.56 316 GLN A O 1
ATOM 2410 N N . TRP A 1 317 ? -6.390 0.559 19.807 1.00 98.56 317 TRP A N 1
ATOM 2411 C CA . TRP A 1 317 ? -5.214 0.796 18.972 1.00 98.56 317 TRP A CA 1
ATOM 2412 C C . TRP A 1 317 ? -3.923 0.946 19.793 1.00 98.56 317 TRP A C 1
ATOM 2414 O O . TRP A 1 317 ? -2.910 0.317 19.492 1.00 98.56 317 TRP A O 1
ATOM 2424 N N . ARG A 1 318 ? -3.940 1.724 20.883 1.00 98.38 318 ARG A N 1
ATOM 2425 C CA . ARG A 1 318 ? -2.773 1.860 21.773 1.00 98.38 318 ARG A CA 1
ATOM 2426 C C . ARG A 1 318 ? -2.380 0.536 22.423 1.00 98.38 318 ARG A C 1
ATOM 2428 O O . ARG A 1 318 ? -1.187 0.273 22.563 1.00 98.38 318 ARG A O 1
ATOM 2435 N N . ALA A 1 319 ? -3.359 -0.271 22.834 1.00 98.19 319 ALA A N 1
ATOM 2436 C CA . ALA A 1 319 ? -3.109 -1.596 23.393 1.00 98.19 319 ALA A CA 1
ATOM 2437 C C . ALA A 1 319 ? -2.472 -2.525 22.347 1.00 98.19 319 ALA A C 1
ATOM 2439 O O . ALA A 1 319 ? -1.466 -3.165 22.647 1.00 98.19 319 ALA A O 1
ATOM 2440 N N . HIS A 1 320 ? -2.984 -2.513 21.114 1.00 97.69 320 HIS A N 1
ATOM 2441 C CA . HIS A 1 320 ? -2.422 -3.253 19.986 1.00 97.69 320 HIS A CA 1
ATOM 2442 C C . HIS A 1 320 ? -0.959 -2.860 19.716 1.00 97.69 320 HIS A C 1
ATOM 2444 O O . HIS A 1 320 ? -0.071 -3.712 19.696 1.00 97.69 320 HIS A O 1
ATOM 2450 N N . VAL A 1 321 ? -0.670 -1.557 19.614 1.00 97.25 321 VAL A N 1
ATOM 2451 C CA . VAL A 1 321 ? 0.701 -1.052 19.417 1.00 97.25 321 VAL A CA 1
ATOM 2452 C C . VAL A 1 321 ? 1.626 -1.445 20.575 1.00 97.25 321 VAL A C 1
ATOM 2454 O O . VAL A 1 321 ? 2.780 -1.810 20.348 1.00 97.25 321 VAL A O 1
ATOM 2457 N N . ALA A 1 322 ? 1.145 -1.378 21.819 1.00 96.69 322 ALA A N 1
ATOM 2458 C CA . ALA A 1 322 ? 1.933 -1.761 22.987 1.00 96.69 322 ALA A CA 1
ATOM 2459 C C . ALA A 1 322 ? 2.273 -3.259 22.991 1.00 96.69 322 ALA A C 1
ATOM 2461 O O . ALA A 1 322 ? 3.406 -3.611 23.318 1.00 96.69 322 ALA A O 1
ATOM 2462 N N . ALA A 1 323 ? 1.326 -4.119 22.603 1.00 95.50 323 ALA A N 1
ATOM 2463 C CA . ALA A 1 323 ? 1.538 -5.559 22.491 1.00 95.50 323 ALA A CA 1
ATOM 2464 C C . ALA A 1 323 ? 2.559 -5.899 21.393 1.00 95.50 323 ALA A C 1
ATOM 2466 O O . ALA A 1 323 ? 3.489 -6.662 21.641 1.00 95.50 323 ALA A O 1
ATOM 2467 N N . ALA A 1 324 ? 2.454 -5.264 20.222 1.00 91.31 324 ALA A N 1
ATOM 2468 C CA . ALA A 1 324 ? 3.376 -5.477 19.103 1.00 91.31 324 ALA A CA 1
ATOM 2469 C C . ALA A 1 324 ? 4.811 -4.977 19.372 1.00 91.31 324 ALA A C 1
ATOM 2471 O O . ALA A 1 324 ? 5.755 -5.404 18.713 1.00 91.31 324 ALA A O 1
ATOM 2472 N N . GLY A 1 325 ? 4.987 -4.039 20.310 1.00 88.25 325 GLY A N 1
ATOM 2473 C CA . GLY A 1 325 ? 6.294 -3.515 20.716 1.00 88.25 325 GLY A CA 1
ATOM 2474 C C . GLY A 1 325 ? 6.924 -4.224 21.919 1.00 88.25 325 GLY A C 1
ATOM 2475 O O . GLY A 1 325 ? 8.016 -3.826 22.340 1.00 88.25 325 GLY A O 1
ATOM 2476 N N . ALA A 1 326 ? 6.248 -5.215 22.508 1.00 83.81 326 ALA A N 1
ATOM 2477 C CA . ALA A 1 326 ? 6.781 -5.971 23.634 1.00 83.81 326 ALA A CA 1
ATOM 2478 C C . ALA A 1 326 ? 8.015 -6.784 23.195 1.00 83.81 326 ALA A C 1
ATOM 2480 O O . ALA A 1 326 ? 8.032 -7.312 22.083 1.00 83.81 326 ALA A O 1
ATOM 2481 N N . PRO A 1 327 ? 9.065 -6.888 24.033 1.00 79.94 327 PRO A N 1
ATOM 2482 C CA . PRO A 1 327 ? 10.172 -7.784 23.732 1.00 79.94 327 PRO A CA 1
ATOM 2483 C C . PRO A 1 327 ? 9.631 -9.208 23.621 1.00 79.94 327 PRO A C 1
ATOM 2485 O O . PRO A 1 327 ? 8.842 -9.624 24.475 1.00 79.94 327 PRO A O 1
ATOM 2488 N N . GLU A 1 328 ? 10.066 -9.951 22.600 1.00 76.81 328 GLU A N 1
ATOM 2489 C CA . GLU A 1 328 ? 9.768 -11.378 22.552 1.00 76.81 328 GLU A CA 1
ATOM 2490 C C . GLU A 1 328 ? 10.216 -12.003 23.878 1.00 76.81 328 GLU A C 1
ATOM 2492 O O . GLU A 1 328 ? 11.320 -11.700 24.359 1.00 76.81 328 GLU A O 1
ATOM 2497 N N . PRO A 1 329 ? 9.354 -12.801 24.533 1.00 74.38 329 PRO A N 1
ATOM 2498 C CA . PRO A 1 329 ? 9.719 -13.440 25.780 1.00 74.38 329 PRO A CA 1
ATOM 2499 C C . PRO A 1 329 ? 10.996 -14.230 25.524 1.00 74.38 329 PRO A C 1
ATOM 2501 O O . PRO A 1 329 ? 11.013 -15.125 24.686 1.00 74.38 329 PRO A O 1
ATOM 2504 N N . SER A 1 330 ? 12.079 -13.856 26.213 1.00 74.44 330 SER A N 1
ATOM 2505 C CA . SER A 1 330 ? 13.357 -14.554 26.114 1.00 74.44 330 SER A CA 1
ATOM 2506 C C . SER A 1 330 ? 13.103 -16.017 26.453 1.00 74.44 330 SER A C 1
ATOM 2508 O O . SER A 1 330 ? 12.942 -16.372 27.622 1.00 74.44 330 SER A O 1
ATOM 2510 N N . THR A 1 331 ? 13.036 -16.863 25.428 1.00 64.75 331 THR A N 1
ATOM 2511 C CA . THR A 1 331 ? 13.085 -18.310 25.577 1.00 64.75 331 THR A CA 1
ATOM 2512 C C . THR A 1 331 ? 14.494 -18.626 26.042 1.00 64.75 331 THR A C 1
ATOM 2514 O O . THR A 1 331 ? 15.387 -18.879 25.236 1.00 64.75 331 THR A O 1
ATOM 2517 N N . ARG A 1 332 ? 14.723 -18.501 27.352 1.00 62.38 332 ARG A N 1
ATOM 2518 C CA . ARG A 1 332 ? 15.915 -19.040 27.995 1.00 62.38 332 ARG A CA 1
ATOM 2519 C C . ARG A 1 332 ? 15.871 -20.549 27.771 1.00 62.38 332 ARG A C 1
ATOM 2521 O O . ARG A 1 332 ? 15.031 -21.222 28.366 1.00 62.38 332 ARG A O 1
ATOM 2528 N N . GLN A 1 333 ? 16.701 -21.010 26.839 1.00 50.28 333 GLN A N 1
ATOM 2529 C CA . GLN A 1 333 ? 17.114 -22.405 26.728 1.00 50.28 333 GLN A CA 1
ATOM 2530 C C . GLN A 1 333 ? 18.038 -22.752 27.894 1.00 50.28 333 GLN A C 1
ATOM 2532 O O . GLN A 1 333 ? 18.802 -21.851 28.319 1.00 50.28 333 GLN A O 1
#

Mean predicted aligned error: 10.62 Å

Solvent-accessible surface area (backbone atoms only — not comparable to full-atom values): 20085 Å² total; per-residue (Å²): 137,86,85,84,83,87,81,79,87,81,81,89,74,94,74,96,72,96,75,82,88,80,80,84,83,83,83,88,80,89,81,85,81,94,70,88,80,78,85,78,81,80,78,80,78,77,78,75,78,72,72,78,77,77,79,83,72,89,64,78,78,67,75,83,71,53,74,74,52,45,47,45,54,68,52,41,73,93,81,45,76,83,67,50,77,42,62,26,92,59,37,34,40,38,25,69,37,86,47,50,48,66,66,63,51,28,53,50,37,45,54,50,49,56,56,59,72,66,50,66,64,53,71,52,73,77,57,91,87,58,93,68,76,79,59,65,82,56,69,41,50,34,37,43,27,58,39,62,67,63,42,59,52,34,39,55,46,56,11,59,69,48,74,60,76,48,92,62,72,86,89,58,73,36,46,58,58,72,78,44,21,33,22,34,38,49,85,94,41,49,68,50,80,51,63,41,48,51,26,20,47,38,39,34,42,38,32,32,46,44,61,41,67,79,63,40,31,33,65,48,39,3,50,14,43,40,55,27,39,72,78,40,50,87,78,51,55,38,44,63,49,28,52,32,54,74,72,63,65,66,74,59,67,68,58,48,58,67,33,71,61,51,58,76,93,46,32,66,59,27,11,52,45,44,53,38,36,61,71,79,38,38,87,45,42,38,59,47,52,52,38,56,69,73,65,53,56,57,65,53,46,38,44,70,61,67,67,39,49,74,69,52,53,52,51,51,37,52,50,46,42,47,61,68,28,50,76,77,77,79,79,79,125

Sequence (333 aa):
MVTATVQYPLRNTPCSGRLAPLAAQTVVGRLPGNWRFLVGCWVFAVTAFAAPPPPPSSQPSPSDPRAAELRLIYFPPHRFGPIRTVAAGGLTVLTDAEKPDDAALRAHLAALEGILDALPLAPATQPASQPGTQPAATAVTAALYARQDAFGALWHRVGVYYDGRFLGARGAGGYSYRPFCATYLDAARPDAIPPELAHEMAHVWLWSHAGLPNDGNWLSEGLATAVQLQLFPSLGERRAWAERVRAGKFVPLKRLMDTAPLEGRHYWQAATLVEMLLADHRDALPAVLDAVTDGRDPNAIVTEVLGLTWLAVERQWRAHVAAAGAPEPSTRQ

Radius of gyration: 25.31 Å; Cα contacts (8 Å, |Δi|>4): 387; chains: 1; bounding box: 67×71×56 Å

Foldseek 3Di:
DDDDDDDDDDDDDDDDDDDDDDDDDDDDDDDDDDDDDPPDPPPPPPPPPDDDPPDDDPDDFDDDDDPVVLCCLLDPPVPADDWDWADEDLEIEIERAPDDDNVVVNVLRNLLVVLLVLALADFADDDPPDPDDQQAQHRQYEYEYQDPVSVQVSQVSVCVSRVNPRPGDPPDQWDEDASYTYGYDDPVCRHDDDLSRQLRSQLNNCCNGRVQHPQQALQSLLRSVLSSCVSVVVVPPLQVVLVCVVVVNADQVLCSRVDTNDDPVNSVVSNLLVVLCCVPVSVLVNVLRVCVSVVHRPQCCACVRVVHDSVGSSVSSSVSSNVSNDPDPPPPD

Secondary structure (DSSP, 8-state):
------PPP----------PPPP---------S----------------PPPPPPPPSSPPPPPPPHHHHHHHHS-TTT----EEEEETTEEEEE--S-S-HHHHHHHHHHHHHHHHTS-PPP-PPPTT--S-PPPS--EEEEEESSHHHHHHHHHHHHHHTTT-----TT-SEEEETTEEEEE--TT-TTSPPHHHHHHHHHHHHHHHH----SS-HHHHHHHHHHHHHH-GGG--HHHHHHHHHTT-S--HHHHHH-SSPPGGGHHHHHHHHHHHHHHSGGGHHHHHHHHHTT--HHHIIIIIS---HHHHHHHHHHHHHHHTSPPP----

pLDDT: mean 81.72, std 23.55, range [26.03, 98.69]

Nearest PDB structures (foldseek):
  4ar8-assembly2_B  TM=5.899E-01  e=1.532E-05  Clostridium tetani
  4arf-assembly1_A  TM=5.615E-01  e=5.989E-05  Hathewaya histolytica
  2y50-assembly1_A  TM=6.365E-01  e=3.826E-04  Hathewaya histolytica